Protein AF-A0A084EXQ4-F1 (afdb_monomer)

Organism: NCBI:txid1188241

Sequence (310 aa):
MDLNKIFHIINSSDLAFNKTTINQLFKGYDLVEINDQFNIDDLINNLDQDMLFNQPSIWLFNNSNHFSSNEQFKKTYQLLTKLLTAKQVCIFIVTSLAKSKDVLNFIDQYANVYTSFEYNQKTAFNYVLKLCADLQINLSDYQINSLINATAYDINLLHNEIHKISLLNQQTISNEVFDLIVSDYSNELVFKIIEHLYHQQIKQALKIVDYLLSVQTNEITIINAIATMMCKHYYVKKLTELDYDQDQIATSLEIKPFVVSIQQKMLVNFSSDWIIDKIKMLFNFDYLIKTNQIDKNHALFLWILSFYHI

InterPro domains:
  IPR005790 DNA polymerase III, delta subunit [PTHR34388] (24-306)
  IPR005790 DNA polymerase III, delta subunit [TIGR01128] (26-306)
  IPR008921 DNA polymerase III, clamp loader complex, gamma/delta/delta subunit, C-terminal [SSF48019] (190-307)
  IPR048466 DNA polymerase III delta subunit-like, C-terminal domain [PF21694] (189-306)

Secondary structure (DSSP, 8-state):
--TT--EEEEE-S-HHHHHHHHHHHSTTSPEEEE-TT--HHHHHHHHHHHTTT---PEEEETT--TTTSHHHHHHHHHHHHHHHHHT--EEEEES-----HHHHHHHHHHEEEEE----STTTHHHHHHHHHHHTT-B--HHHHHHHHHHHTT-HHHHHHHHHHHHTT--SB--HHHHHHHS--HHHHHHHHHHHHHHTT-HHHHHHHHHHHHHTT--HHHHHHHHHHHHHHHHHHHHHHHTT--HHHHHHHTT--HHHHHHHHHHTTT--HHHHHHHHHHHHHHHHHHHTTSS-HHHHHHHHHHTTT--

Radius of gyration: 28.11 Å; Cα contacts (8 Å, |Δi|>4): 323; chains: 1; bounding box: 66×50×71 Å

pLDDT: mean 81.27, std 10.84, range [33.75, 97.19]

Foldseek 3Di:
DPLQAQEEEEQDPDPVLVVVVCCVPPPPAAEDEDEPPDDLVVVLVVLVVVLPDDDQHEYEYEADCCFADPVSVVVCVVVVVSCVVSSRRYYYYYNHGDPDPVSVVCCVRHYDYHYDDDQAPVCQLVVLVVVCVVLLADDDPVLSVVLCQQCLSPVVLSVVLVVQVSVVVDNYDDPVRSVVRRHRCLLVLLVVLVLCLLVVNLVSSVVSVVSCVVSVNPLVVSLVSNLVVLVLLLQLQVCVVVVDDLVRSCVVSVHDSVVSVVSCVSCVPPHSVLSVVLSVLSVVLVVCVVVVVDDSSVSVSVSSVCSVPD

Solvent-accessible surface area (backbone atoms only — not comparable to full-atom values): 17484 Å² total; per-residue (Å²): 127,79,80,80,38,48,32,37,36,36,41,43,86,48,68,66,59,50,54,52,52,49,52,70,75,48,67,93,56,55,74,44,80,46,65,81,83,65,57,71,68,59,53,55,57,45,54,74,59,53,78,77,79,63,76,90,56,34,38,34,31,52,77,39,58,47,55,43,35,72,69,42,30,62,72,41,43,66,58,53,52,50,37,57,75,68,68,50,41,36,36,36,32,19,79,52,72,35,89,47,69,71,54,46,56,48,37,73,66,36,39,46,79,47,68,66,81,72,71,38,91,90,41,38,65,64,49,52,53,50,52,28,57,77,68,61,40,52,73,53,74,68,54,52,53,47,49,46,58,28,34,61,60,38,66,68,54,40,51,52,50,53,53,58,54,58,72,68,78,53,53,66,69,56,68,72,63,45,67,74,66,55,67,64,42,59,62,52,52,46,48,50,30,53,52,26,50,67,68,73,31,56,72,62,21,47,54,52,50,54,49,44,48,75,63,66,50,56,57,67,58,53,52,49,51,46,46,55,50,51,51,52,50,27,52,56,42,44,42,48,75,68,71,47,51,57,62,58,48,14,64,75,68,78,43,60,45,69,58,43,55,52,50,52,65,62,44,65,92,54,53,39,68,58,47,48,53,56,46,51,51,51,52,52,43,52,53,33,40,77,69,68,74,42,57,60,65,57,46,54,54,49,51,64,72,42,63,88,58,130

Nearest PDB structures (foldseek):
  3zh9-assembly1_B  TM=4.104E-01  e=2.164E-11  Bacillus subtilis subsp. subtilis str. 168
  8vap-assembly1_A  TM=3.610E-01  e=1.567E-09  Escherichia coli
  3glh-assembly3_K  TM=3.740E-01  e=4.797E-09  Escherichia coli K-12
  3glf-assembly2_G  TM=3.129E-01  e=8.752E-07  Escherichia coli K-12
  3glg-assembly2_H  TM=3.287E-01  e=1.449E-04  Escherichia coli K-12

Mean predicted aligned error: 15.47 Å

Structure (mmCIF, N/CA/C/O backbone):
data_AF-A0A084EXQ4-F1
#
_entry.id   AF-A0A084EXQ4-F1
#
loop_
_atom_site.group_PDB
_atom_site.id
_atom_site.type_symbol
_atom_site.label_atom_id
_atom_site.label_alt_id
_atom_site.label_comp_id
_atom_site.label_asym_id
_atom_site.label_entity_id
_atom_site.label_seq_id
_atom_site.pdbx_PDB_ins_code
_atom_site.Cartn_x
_atom_site.Cartn_y
_atom_site.Cartn_z
_atom_site.occupancy
_atom_site.B_iso_or_equiv
_atom_site.auth_seq_id
_atom_site.auth_comp_id
_atom_site.auth_asym_id
_atom_site.auth_atom_id
_atom_site.pdbx_PDB_model_num
ATOM 1 N N . MET A 1 1 ? -24.166 -19.410 23.003 1.00 43.69 1 MET A N 1
ATOM 2 C CA . MET A 1 1 ? -24.150 -18.058 23.595 1.00 43.69 1 MET A CA 1
ATOM 3 C C . MET A 1 1 ? -24.021 -18.224 25.092 1.00 43.69 1 MET A C 1
ATOM 5 O O . MET A 1 1 ? -24.868 -18.898 25.666 1.00 43.69 1 MET A O 1
ATOM 9 N N . ASP A 1 2 ? -22.984 -17.657 25.706 1.00 33.75 2 ASP A N 1
ATOM 10 C CA . ASP A 1 2 ? -23.001 -17.428 27.151 1.00 33.75 2 ASP A CA 1
ATOM 11 C C . ASP A 1 2 ? -24.105 -16.408 27.441 1.00 33.75 2 ASP A C 1
ATOM 13 O O . ASP A 1 2 ? -23.924 -15.203 27.290 1.00 33.75 2 ASP A O 1
ATOM 17 N N . LEU A 1 3 ? -25.282 -16.907 27.815 1.00 46.03 3 LEU A N 1
ATOM 18 C CA . LEU A 1 3 ? -26.485 -16.123 28.119 1.00 46.03 3 LEU A CA 1
ATOM 19 C C . LEU A 1 3 ? -26.377 -15.326 29.435 1.00 46.03 3 LEU A C 1
ATOM 21 O O . LEU A 1 3 ? -27.368 -14.777 29.906 1.00 46.03 3 LEU A O 1
ATOM 25 N N . ASN A 1 4 ? -25.189 -15.251 30.041 1.00 55.84 4 ASN A N 1
ATOM 26 C CA . ASN A 1 4 ? -24.972 -14.504 31.280 1.00 55.84 4 ASN A CA 1
ATOM 27 C C . ASN A 1 4 ? -24.851 -12.989 31.058 1.00 55.84 4 ASN A C 1
ATOM 29 O O . ASN A 1 4 ? -25.062 -12.231 32.001 1.00 55.84 4 ASN A O 1
ATOM 33 N N . LYS A 1 5 ? -24.530 -12.538 29.837 1.00 76.50 5 LYS A N 1
ATOM 34 C CA . LYS A 1 5 ? -24.393 -11.114 29.499 1.00 76.50 5 LYS A CA 1
ATOM 35 C C . LYS A 1 5 ? -25.403 -10.727 28.425 1.00 76.50 5 LYS A C 1
ATOM 37 O O . LYS A 1 5 ? -25.348 -11.244 27.315 1.00 76.50 5 LYS A O 1
ATOM 42 N N . ILE A 1 6 ? -26.320 -9.830 28.775 1.00 81.50 6 ILE A N 1
ATOM 43 C CA . ILE A 1 6 ? -27.449 -9.424 27.922 1.00 81.50 6 ILE A CA 1
ATOM 44 C C . ILE A 1 6 ? -27.122 -8.243 26.996 1.00 81.50 6 ILE A C 1
ATOM 46 O O . ILE A 1 6 ? -27.878 -7.958 26.069 1.00 81.50 6 ILE A O 1
ATOM 50 N N . PHE A 1 7 ? -26.003 -7.551 27.235 1.00 86.50 7 PHE A N 1
ATOM 51 C CA . PHE A 1 7 ? -25.564 -6.431 26.408 1.00 86.50 7 PHE A CA 1
ATOM 52 C C . PHE A 1 7 ? -24.452 -6.851 25.450 1.00 86.50 7 PHE A C 1
ATOM 54 O O . PHE A 1 7 ? -23.472 -7.478 25.848 1.00 86.50 7 PHE A O 1
ATOM 61 N N . HIS A 1 8 ? -24.573 -6.449 24.190 1.00 85.88 8 HIS A N 1
ATOM 62 C CA . HIS A 1 8 ? -23.560 -6.647 23.160 1.00 85.88 8 HIS A CA 1
ATOM 63 C C . HIS A 1 8 ? -23.138 -5.284 22.616 1.00 85.88 8 HIS A C 1
ATOM 65 O O . HIS A 1 8 ? -23.907 -4.611 21.941 1.00 85.88 8 HIS A O 1
ATOM 71 N N . ILE A 1 9 ? -21.923 -4.850 22.930 1.00 85.94 9 ILE A N 1
ATOM 72 C CA . ILE A 1 9 ? -21.403 -3.544 22.532 1.00 85.94 9 ILE A CA 1
ATOM 73 C C . ILE A 1 9 ? -20.473 -3.736 21.339 1.00 85.94 9 ILE A C 1
ATOM 75 O O . ILE A 1 9 ? -19.426 -4.364 21.470 1.00 85.94 9 ILE A O 1
ATOM 79 N N . ILE A 1 10 ? -20.830 -3.184 20.186 1.00 83.75 10 ILE A N 1
ATOM 80 C CA . ILE A 1 10 ? -19.985 -3.157 18.995 1.00 83.75 10 ILE A CA 1
ATOM 81 C C . ILE A 1 10 ? -19.281 -1.800 18.959 1.00 83.75 10 ILE A C 1
ATOM 83 O O . ILE A 1 10 ? -19.892 -0.780 18.654 1.00 83.75 10 ILE A O 1
ATOM 87 N N . ASN A 1 11 ? -18.001 -1.785 19.322 1.00 83.44 11 ASN A N 1
ATOM 88 C CA . ASN A 1 11 ? -17.153 -0.601 19.282 1.00 83.44 11 ASN A CA 1
ATOM 89 C C . ASN A 1 11 ? -16.458 -0.513 17.919 1.00 83.44 11 ASN A C 1
ATOM 91 O O . ASN A 1 11 ? -15.382 -1.088 17.723 1.00 83.44 11 ASN A O 1
ATOM 95 N N . SER A 1 12 ? -17.113 0.146 16.968 1.00 76.12 12 SER A N 1
ATOM 96 C CA . SER A 1 12 ? -16.611 0.291 15.608 1.00 76.12 12 SER A CA 1
ATOM 97 C C . SER A 1 12 ? -17.271 1.448 14.864 1.00 76.12 12 SER A C 1
ATOM 99 O O . SER A 1 12 ? -18.483 1.655 14.937 1.00 76.12 12 SER A O 1
ATOM 101 N N . SER A 1 13 ? -16.459 2.163 14.090 1.00 67.25 13 SER A N 1
ATOM 102 C CA . SER A 1 13 ? -16.888 3.120 13.068 1.00 67.25 13 SER A CA 1
ATOM 103 C C . SER A 1 13 ? -17.191 2.455 11.713 1.00 67.25 13 SER A C 1
ATOM 105 O O . SER A 1 13 ? -17.757 3.102 10.832 1.00 67.25 13 SER A O 1
ATOM 107 N N . ASP A 1 14 ? -16.842 1.176 11.532 1.00 69.94 14 ASP A N 1
ATOM 108 C CA . ASP A 1 14 ? -16.977 0.444 10.273 1.00 69.94 14 ASP A CA 1
ATOM 109 C C . ASP A 1 14 ? -18.350 -0.241 10.150 1.00 69.94 14 ASP A C 1
ATOM 111 O O . ASP A 1 14 ? -18.676 -1.226 10.819 1.00 69.94 14 ASP A O 1
ATOM 115 N N . LEU A 1 15 ? -19.157 0.261 9.213 1.00 69.75 15 LEU A N 1
ATOM 116 C CA . LEU A 1 15 ? -20.482 -0.272 8.897 1.00 69.75 15 LEU A CA 1
ATOM 117 C C . LEU A 1 15 ? -20.445 -1.726 8.400 1.00 69.75 15 LEU A C 1
ATOM 119 O O . LEU A 1 15 ? -21.400 -2.471 8.640 1.00 69.75 15 LEU A O 1
ATOM 123 N N . ALA A 1 16 ? -19.386 -2.139 7.699 1.00 64.75 16 ALA A N 1
ATOM 124 C CA . ALA A 1 16 ? -19.247 -3.505 7.208 1.00 64.75 16 ALA A CA 1
ATOM 125 C C . ALA A 1 16 ? -18.985 -4.466 8.372 1.00 64.75 16 ALA A C 1
ATOM 127 O O . ALA A 1 16 ? -19.693 -5.469 8.508 1.00 64.75 16 ALA A O 1
ATOM 128 N N . PHE A 1 17 ? -18.049 -4.126 9.263 1.00 71.12 17 PHE A N 1
ATOM 129 C CA . PHE A 1 17 ? -17.809 -4.871 10.498 1.00 71.12 17 PHE A CA 1
ATOM 130 C C . PHE A 1 17 ? -19.080 -4.995 11.349 1.00 71.12 17 PHE A C 1
ATOM 132 O O . PHE A 1 17 ? -19.424 -6.100 11.779 1.00 71.12 17 PHE A O 1
ATOM 139 N N . ASN A 1 18 ? -19.828 -3.900 11.516 1.00 75.88 18 ASN A N 1
ATOM 140 C CA . ASN A 1 18 ? -21.080 -3.884 12.276 1.00 75.88 18 ASN A CA 1
ATOM 141 C C . ASN A 1 18 ? -22.104 -4.874 11.709 1.00 75.88 18 ASN A C 1
ATOM 143 O O . ASN A 1 18 ? -22.586 -5.750 12.428 1.00 75.88 18 ASN A O 1
ATOM 147 N N . LYS A 1 19 ? -22.384 -4.801 10.401 1.00 76.00 19 LYS A N 1
ATOM 148 C CA . LYS A 1 19 ? -23.324 -5.717 9.732 1.00 76.00 19 LYS A CA 1
ATOM 149 C C . LYS A 1 19 ? -22.883 -7.173 9.832 1.00 76.00 19 LYS A C 1
ATOM 151 O O . LYS A 1 19 ? -23.709 -8.050 10.069 1.00 76.00 19 LYS A O 1
ATOM 156 N N . THR A 1 20 ? -21.591 -7.438 9.654 1.00 71.31 20 THR A N 1
ATOM 157 C CA . THR A 1 20 ? -21.052 -8.805 9.681 1.00 71.31 20 THR A CA 1
ATOM 158 C C . THR A 1 20 ? -21.153 -9.402 11.083 1.00 71.31 20 THR A C 1
ATOM 160 O O . THR A 1 20 ? -21.620 -10.528 11.236 1.00 71.31 20 THR A O 1
ATOM 163 N N . THR A 1 21 ? -20.809 -8.618 12.106 1.00 77.12 21 T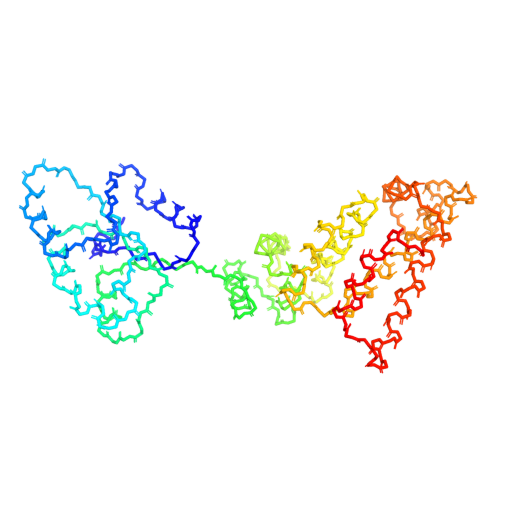HR A N 1
ATOM 164 C CA . THR A 1 21 ? -20.880 -9.018 13.518 1.00 77.12 21 THR A CA 1
ATOM 165 C C . THR A 1 21 ? -22.324 -9.276 13.952 1.00 77.12 21 THR A C 1
ATOM 167 O O . THR A 1 21 ? -22.610 -10.320 14.537 1.00 77.12 21 THR A O 1
ATOM 170 N N . ILE A 1 22 ? -23.261 -8.385 13.598 1.00 81.00 22 ILE A N 1
ATOM 171 C CA . ILE A 1 22 ? -24.695 -8.566 13.885 1.00 81.00 22 ILE A CA 1
ATOM 172 C C . ILE A 1 22 ? -25.221 -9.834 13.202 1.00 81.00 22 ILE A C 1
ATOM 174 O O . ILE A 1 22 ? -25.842 -10.672 13.853 1.00 81.00 22 ILE A O 1
ATOM 178 N N . ASN A 1 23 ? -24.912 -10.026 11.916 1.00 79.44 23 ASN A N 1
ATOM 179 C CA . ASN A 1 23 ? -25.359 -11.198 11.162 1.00 79.44 23 ASN A CA 1
ATOM 180 C C . ASN A 1 23 ? -24.759 -12.514 11.671 1.00 79.44 23 ASN A C 1
ATOM 182 O O . ASN A 1 23 ? -25.403 -13.550 11.546 1.00 79.44 23 ASN A O 1
ATOM 186 N N . GLN A 1 24 ? -23.539 -12.511 12.210 1.00 79.12 24 GLN A N 1
ATOM 187 C CA . GLN A 1 24 ? -22.930 -13.710 12.792 1.00 79.12 24 GLN A CA 1
ATOM 188 C C . GLN A 1 24 ? -23.549 -14.069 14.145 1.00 79.12 24 GLN A C 1
ATOM 190 O O . GLN A 1 24 ? -23.772 -15.247 14.419 1.00 79.12 24 GLN A O 1
ATOM 195 N N . LEU A 1 25 ? -23.829 -13.069 14.984 1.00 78.00 25 LEU A N 1
ATOM 196 C CA . LEU A 1 25 ? -24.310 -13.283 16.349 1.00 78.00 25 LEU A CA 1
ATOM 197 C C . LEU A 1 25 ? -25.824 -13.515 16.425 1.00 78.00 25 LEU A C 1
ATOM 199 O O . LEU A 1 25 ? -26.270 -14.319 17.239 1.00 78.00 25 LEU A O 1
ATOM 203 N N . PHE A 1 26 ? -26.605 -12.839 15.581 1.00 78.06 26 PHE A N 1
ATOM 204 C CA . PHE A 1 26 ? -28.063 -12.737 15.722 1.00 78.06 26 PHE A CA 1
ATOM 205 C C . PHE A 1 26 ? -28.826 -13.133 14.455 1.00 78.06 26 PHE A C 1
ATOM 207 O O . PHE A 1 26 ? -29.933 -12.661 14.199 1.00 78.06 26 PHE A O 1
ATOM 214 N N . LYS A 1 27 ? -28.257 -14.036 13.650 1.00 75.44 27 LYS A N 1
ATOM 215 C CA . LYS A 1 27 ? -28.925 -14.565 12.456 1.00 75.44 27 LYS A CA 1
ATOM 216 C C . LYS A 1 27 ? -30.275 -15.199 12.813 1.00 75.44 27 LYS A C 1
ATOM 218 O O . L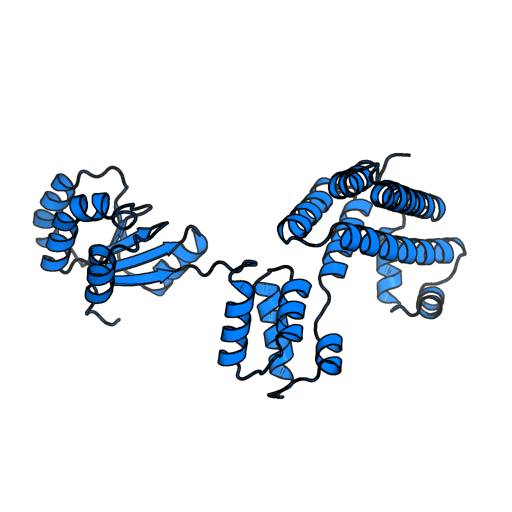YS A 1 27 ? -30.310 -16.188 13.540 1.00 75.44 27 LYS A O 1
ATOM 223 N N . GLY A 1 28 ? -31.362 -14.677 12.243 1.00 67.81 28 GLY A N 1
ATOM 224 C CA . GLY A 1 28 ? -32.712 -15.227 12.420 1.00 67.81 28 GLY A CA 1
ATOM 225 C C . GLY A 1 28 ? -33.470 -14.728 13.653 1.00 67.81 28 GLY A C 1
ATOM 226 O O . GLY A 1 28 ? -34.522 -15.283 13.950 1.00 67.81 28 GLY A O 1
ATOM 227 N N . TYR A 1 29 ? -32.959 -13.707 14.349 1.00 76.75 29 TYR A N 1
ATOM 228 C CA . TYR A 1 29 ? -33.709 -12.972 15.369 1.00 76.75 29 TYR A CA 1
ATOM 229 C C . TYR A 1 29 ? -34.343 -11.714 14.770 1.00 76.75 29 TYR A C 1
ATOM 231 O O . TYR A 1 29 ? -33.751 -11.076 13.896 1.00 76.75 29 TYR A O 1
ATOM 239 N N . ASP A 1 30 ? -35.511 -11.333 15.285 1.00 75.06 30 ASP A N 1
ATOM 240 C CA . ASP A 1 30 ? -36.151 -10.069 14.932 1.00 75.06 30 ASP A CA 1
ATOM 241 C C . ASP A 1 30 ? -35.416 -8.909 15.612 1.00 75.06 30 ASP A C 1
ATOM 243 O O . ASP A 1 30 ? -35.331 -8.837 16.841 1.00 75.06 30 ASP A O 1
ATOM 247 N N . LEU A 1 31 ? -34.853 -8.012 14.798 1.00 77.69 31 LEU A N 1
ATOM 248 C CA . LEU A 1 31 ? -34.133 -6.820 15.245 1.00 77.69 31 LEU A CA 1
ATOM 249 C C . LEU A 1 31 ? -35.068 -5.608 15.222 1.00 77.69 31 LEU A C 1
ATOM 251 O O . LEU A 1 31 ? -35.650 -5.288 14.186 1.00 77.69 31 LEU A O 1
ATOM 255 N N . VAL A 1 32 ? -35.166 -4.909 16.351 1.00 78.12 32 VAL A N 1
ATOM 256 C CA . VAL A 1 32 ? -35.893 -3.641 16.484 1.00 78.12 32 VAL A CA 1
ATOM 257 C C . VAL A 1 32 ? -34.871 -2.516 16.571 1.00 78.12 32 VAL A C 1
ATOM 259 O O . VAL A 1 32 ? -34.132 -2.417 17.551 1.00 78.12 32 VAL A O 1
ATOM 262 N N . GLU A 1 33 ? -34.805 -1.683 15.533 1.00 75.81 33 GLU A N 1
ATOM 263 C CA . GLU A 1 33 ? -33.929 -0.510 15.514 1.00 75.81 33 GLU A CA 1
ATOM 264 C C . GLU A 1 33 ? -34.505 0.622 16.363 1.00 75.81 33 GLU A C 1
ATOM 266 O O . GLU A 1 33 ? -35.653 1.037 16.198 1.00 75.81 33 GLU A O 1
ATOM 271 N N . ILE A 1 34 ? -33.675 1.140 17.264 1.00 73.12 34 ILE A N 1
ATOM 272 C CA . ILE A 1 34 ? -34.003 2.232 18.168 1.00 73.12 34 ILE A CA 1
ATOM 273 C C . ILE A 1 34 ? -33.097 3.421 17.815 1.00 73.12 34 ILE A C 1
ATOM 275 O O . ILE A 1 34 ? -31.881 3.381 18.005 1.00 73.12 34 ILE A O 1
ATOM 279 N N . ASN A 1 35 ? -33.699 4.479 17.266 1.00 63.75 35 ASN A N 1
ATOM 280 C CA . ASN A 1 35 ? -32.997 5.653 16.729 1.00 63.75 35 ASN A CA 1
ATOM 281 C C . ASN A 1 35 ? -32.627 6.668 17.816 1.00 63.75 35 ASN A C 1
ATOM 283 O O . ASN A 1 35 ? -33.520 7.090 18.534 1.00 63.75 35 ASN A O 1
ATOM 287 N N . ASP A 1 36 ? -31.391 7.181 17.830 1.00 56.81 36 ASP A N 1
ATOM 288 C CA . ASP A 1 36 ? -30.772 8.110 18.813 1.00 56.81 36 ASP A CA 1
ATOM 289 C C . ASP A 1 36 ? -31.593 9.295 19.378 1.00 56.81 36 ASP A C 1
ATOM 291 O O . ASP A 1 36 ? -31.170 9.934 20.341 1.00 56.81 36 ASP A O 1
ATOM 295 N N . GLN A 1 37 ? -32.745 9.633 18.801 1.00 55.41 37 GLN A N 1
ATOM 296 C CA . GLN A 1 37 ? -33.636 10.703 19.260 1.00 55.41 37 GLN A CA 1
ATOM 297 C C . GLN A 1 37 ? -34.737 10.228 20.226 1.00 55.41 37 GLN A C 1
ATOM 299 O O . GLN A 1 37 ? -35.747 10.913 20.385 1.00 55.41 37 GLN A O 1
ATOM 304 N N . PHE A 1 38 ? -34.590 9.069 20.869 1.00 61.53 38 PHE A N 1
ATOM 305 C CA . PHE A 1 38 ? -35.573 8.611 21.852 1.00 61.53 38 PHE A CA 1
ATOM 306 C C . PHE A 1 38 ? -35.436 9.343 23.190 1.00 61.53 38 PHE A C 1
ATOM 308 O O . PHE A 1 38 ? -34.341 9.585 23.703 1.00 61.53 38 PHE A O 1
ATOM 315 N N . ASN A 1 39 ? -36.581 9.639 23.801 1.00 63.91 39 ASN A N 1
ATOM 316 C CA . ASN A 1 39 ? -36.637 9.985 25.210 1.00 63.91 39 ASN A CA 1
ATOM 317 C C . ASN A 1 39 ? -36.482 8.703 26.044 1.00 63.91 39 ASN A C 1
ATOM 319 O O . ASN A 1 39 ? -37.143 7.695 25.788 1.00 63.91 39 ASN A O 1
ATOM 323 N N . ILE A 1 40 ? -35.601 8.745 27.043 1.00 65.19 40 ILE A N 1
ATOM 324 C CA . ILE A 1 40 ? -35.314 7.613 27.931 1.00 65.19 40 ILE A CA 1
ATOM 325 C C . ILE A 1 40 ? -36.586 7.172 28.671 1.00 65.19 40 ILE A C 1
ATOM 327 O O . ILE A 1 40 ? -36.826 5.973 28.805 1.00 65.19 40 ILE A O 1
ATOM 331 N N . ASP A 1 41 ? -37.421 8.125 29.087 1.00 66.19 41 ASP A N 1
ATOM 332 C CA . ASP A 1 41 ? -38.656 7.843 29.825 1.00 66.19 41 ASP A CA 1
ATOM 333 C C . ASP A 1 41 ? -39.709 7.140 28.953 1.00 66.19 41 ASP A C 1
ATOM 335 O O . ASP A 1 41 ? -40.400 6.233 29.420 1.00 66.19 41 ASP A O 1
ATOM 339 N N . ASP A 1 42 ? -39.786 7.486 27.665 1.00 67.38 42 ASP A N 1
ATOM 340 C CA . ASP A 1 42 ? -40.736 6.875 26.726 1.00 67.38 42 ASP A CA 1
ATOM 341 C C . ASP A 1 42 ? -40.361 5.418 26.422 1.00 67.38 42 ASP A C 1
ATOM 343 O O . ASP A 1 42 ? -41.222 4.540 26.414 1.00 67.38 42 ASP A O 1
ATOM 347 N N . LEU A 1 43 ? -39.065 5.126 26.257 1.00 67.50 43 LEU A N 1
ATOM 348 C CA . LEU A 1 43 ? -38.577 3.748 26.114 1.00 67.50 43 LEU A CA 1
ATOM 349 C C . LEU A 1 43 ? -38.849 2.909 27.358 1.00 67.50 43 LEU A C 1
ATOM 351 O O . LEU A 1 43 ? -39.216 1.741 27.253 1.00 67.50 43 LEU A O 1
ATOM 355 N N . ILE A 1 44 ? -38.666 3.504 28.534 1.00 66.25 44 ILE A N 1
ATOM 356 C CA . ILE A 1 44 ? -38.939 2.842 29.803 1.00 66.25 44 ILE A CA 1
ATOM 357 C C . ILE A 1 44 ? -40.425 2.479 29.925 1.00 66.25 44 ILE A C 1
ATOM 359 O O . ILE A 1 44 ? -40.738 1.377 30.367 1.00 66.25 44 ILE A O 1
ATOM 363 N N . ASN A 1 45 ? -41.326 3.370 29.516 1.00 64.81 45 ASN A N 1
ATOM 364 C CA . ASN A 1 45 ? -42.763 3.105 29.550 1.00 64.81 45 ASN A CA 1
ATOM 365 C C . ASN A 1 45 ? -43.185 2.049 28.514 1.00 64.81 45 ASN A C 1
ATOM 367 O O . ASN A 1 45 ? -44.067 1.240 28.795 1.00 64.81 45 ASN A O 1
ATOM 371 N N . ASN A 1 46 ? -42.537 2.018 27.346 1.00 63.72 46 ASN A N 1
ATOM 372 C CA . ASN A 1 46 ? -42.794 1.010 26.313 1.00 63.72 46 ASN A CA 1
ATOM 373 C C . ASN A 1 46 ? -42.274 -0.381 26.710 1.00 63.72 46 ASN A C 1
ATOM 375 O O . ASN A 1 46 ? -42.947 -1.373 26.443 1.00 63.72 46 ASN A O 1
ATOM 379 N N . LEU A 1 47 ? -41.140 -0.466 27.423 1.00 65.25 47 LEU A N 1
ATOM 380 C CA . LEU A 1 47 ? -40.633 -1.727 27.988 1.00 65.25 47 LEU A CA 1
ATOM 381 C C . LEU A 1 47 ? -41.671 -2.423 28.874 1.00 65.25 47 LEU A C 1
ATOM 383 O O . LEU A 1 47 ? -41.816 -3.642 28.816 1.00 65.25 47 LEU A O 1
ATOM 387 N N . ASP A 1 48 ? -42.401 -1.649 29.677 1.00 60.41 48 ASP A N 1
ATOM 388 C CA . ASP A 1 48 ? -43.423 -2.180 30.580 1.00 60.41 48 ASP A CA 1
ATOM 389 C C . ASP A 1 48 ? -44.666 -2.694 29.806 1.00 60.41 48 ASP A C 1
ATOM 391 O O . ASP A 1 48 ? -45.394 -3.551 30.310 1.00 60.41 48 ASP A O 1
ATOM 395 N N . GLN A 1 49 ? -44.896 -2.223 28.571 1.00 58.56 49 GLN A N 1
ATOM 396 C CA . GLN A 1 49 ? -46.016 -2.635 27.710 1.00 58.56 49 GLN A CA 1
ATOM 397 C C . GLN A 1 49 ? -45.673 -3.818 26.785 1.00 58.56 49 GLN A C 1
ATOM 399 O O . GLN A 1 49 ? -46.493 -4.725 26.632 1.00 58.56 49 GLN A O 1
ATOM 404 N N . ASP A 1 50 ? -44.467 -3.849 26.209 1.00 54.06 50 ASP A N 1
ATOM 405 C CA . ASP A 1 50 ? -44.041 -4.875 25.241 1.00 54.06 50 ASP A CA 1
ATOM 406 C C . ASP A 1 50 ? -43.822 -6.261 25.874 1.00 54.06 50 ASP A C 1
ATOM 408 O O . ASP A 1 50 ? -44.031 -7.290 25.222 1.00 54.06 50 ASP A O 1
ATOM 412 N N . MET A 1 51 ? -43.483 -6.319 27.169 1.00 53.62 51 MET A N 1
ATOM 413 C CA . MET A 1 51 ? -43.284 -7.583 27.898 1.00 53.62 51 MET A CA 1
ATOM 414 C C . MET A 1 51 ? -44.552 -8.440 28.046 1.00 53.62 51 MET A C 1
ATOM 416 O O . MET A 1 51 ? -44.462 -9.600 28.448 1.00 53.62 51 MET A O 1
ATOM 420 N N . LEU A 1 52 ? -45.733 -7.899 27.734 1.00 47.53 52 LEU A N 1
ATOM 421 C CA . LEU A 1 52 ? -47.000 -8.613 27.893 1.00 47.53 52 LEU A CA 1
ATOM 422 C C . LEU A 1 52 ? -47.356 -9.525 26.707 1.00 47.53 52 LEU A C 1
ATOM 424 O O . LEU A 1 52 ? -48.166 -10.431 26.904 1.00 47.53 52 LEU A O 1
ATOM 428 N N . PHE A 1 53 ? -46.791 -9.327 25.502 1.00 48.91 53 PHE A N 1
ATOM 429 C CA . PHE A 1 53 ? -47.358 -9.962 24.297 1.00 48.91 53 PHE A CA 1
ATOM 430 C C . PHE A 1 53 ? -46.400 -10.456 23.194 1.00 48.91 53 PHE A C 1
ATOM 432 O O . PHE A 1 53 ? -46.900 -11.128 22.292 1.00 48.91 53 PHE A O 1
ATOM 439 N N . ASN A 1 54 ? -45.078 -10.222 23.224 1.00 50.72 54 ASN A N 1
ATOM 440 C CA . ASN A 1 54 ? -44.217 -10.540 22.065 1.00 50.72 54 ASN A CA 1
ATOM 441 C C . ASN A 1 54 ? -43.027 -11.485 22.318 1.00 50.72 54 ASN A C 1
ATOM 443 O O . ASN A 1 54 ? -42.484 -11.589 23.416 1.00 50.72 54 ASN A O 1
ATOM 447 N N . GLN A 1 55 ? -42.637 -12.189 21.243 1.00 52.06 55 GLN A N 1
ATOM 448 C CA . GLN A 1 55 ? -41.407 -12.984 21.119 1.00 52.06 55 GLN A CA 1
ATOM 449 C C . GLN A 1 55 ? -40.159 -12.138 21.448 1.00 52.06 55 GLN A C 1
ATOM 451 O O . GLN A 1 55 ? -40.219 -10.917 21.313 1.00 52.06 55 GLN A O 1
ATOM 456 N N . PRO A 1 56 ? -39.023 -12.741 21.858 1.00 55.12 56 PRO A N 1
ATOM 457 C CA . PRO A 1 56 ? -37.831 -11.986 22.242 1.00 55.12 56 PRO A CA 1
ATOM 458 C C . PRO A 1 56 ? -37.207 -11.270 21.031 1.00 55.12 56 PRO A C 1
ATOM 460 O O . PRO A 1 56 ? -36.344 -11.817 20.347 1.00 55.12 56 PRO A O 1
ATOM 463 N N . SER A 1 57 ? -37.646 -10.040 20.764 1.00 69.56 57 SER A N 1
ATOM 464 C CA . SER A 1 57 ? -37.036 -9.140 19.785 1.00 69.56 57 SER A CA 1
ATOM 465 C C . SER A 1 57 ? -35.765 -8.529 20.364 1.00 69.56 57 SER A C 1
ATOM 467 O O . SER A 1 57 ? -35.770 -8.108 21.519 1.00 69.56 57 SER A O 1
ATOM 469 N N . ILE A 1 58 ? -34.693 -8.439 19.583 1.00 79.00 58 ILE A N 1
ATOM 470 C CA . ILE A 1 58 ? -33.414 -7.865 20.015 1.00 79.00 58 ILE A CA 1
ATOM 471 C C . ILE A 1 58 ? -33.393 -6.378 19.688 1.00 79.00 58 ILE A C 1
ATOM 473 O O . ILE A 1 58 ? -33.700 -5.975 18.568 1.00 79.00 58 ILE A O 1
ATOM 477 N N . TRP A 1 59 ? -33.019 -5.553 20.662 1.00 83.38 59 TRP A N 1
ATOM 478 C CA . TRP A 1 59 ? -33.015 -4.099 20.499 1.00 83.38 59 TRP A CA 1
ATOM 479 C C . TRP A 1 59 ? -31.662 -3.613 19.987 1.00 83.38 59 TRP A C 1
ATOM 481 O O . TRP A 1 59 ? -30.637 -3.868 20.619 1.00 83.38 59 TRP A O 1
ATOM 491 N N . LEU A 1 60 ? -31.651 -2.913 18.853 1.00 82.81 60 LEU A N 1
ATOM 492 C CA . LEU A 1 60 ? -30.451 -2.366 18.227 1.00 82.81 60 LEU A CA 1
ATOM 493 C C . LEU A 1 60 ? -30.411 -0.846 18.397 1.00 82.81 60 LEU A C 1
ATOM 495 O O . LEU A 1 60 ? -31.190 -0.120 17.786 1.00 82.81 60 LEU A O 1
ATOM 499 N N . PHE A 1 61 ? -29.459 -0.372 19.193 1.00 83.12 61 PHE A N 1
ATOM 500 C CA . PHE A 1 61 ? -29.158 1.041 19.377 1.00 83.12 61 PHE A CA 1
ATOM 501 C C . PHE A 1 61 ? -27.993 1.429 18.461 1.00 83.12 61 PHE A C 1
ATOM 503 O O . PHE A 1 61 ? -26.829 1.121 18.741 1.00 83.12 61 PHE A O 1
ATOM 510 N N . ASN A 1 62 ? -28.307 2.092 17.352 1.00 74.19 62 ASN A N 1
ATOM 511 C CA . ASN A 1 62 ? -27.304 2.611 16.422 1.00 74.19 62 ASN A CA 1
ATOM 512 C C . ASN A 1 62 ? -26.738 3.931 16.945 1.00 74.19 62 ASN A C 1
ATOM 514 O O . ASN A 1 62 ? -27.508 4.730 17.448 1.00 74.19 62 ASN A O 1
ATOM 518 N N . ASN A 1 63 ? -25.427 4.167 16.793 1.00 62.94 63 ASN A N 1
ATOM 519 C CA . ASN A 1 63 ? -24.760 5.436 17.146 1.00 62.94 63 ASN A CA 1
ATOM 520 C C . ASN A 1 63 ? -24.972 5.916 18.595 1.00 62.94 63 ASN A C 1
ATOM 522 O O . ASN A 1 63 ? -24.848 7.099 18.920 1.00 62.94 63 ASN A O 1
ATOM 526 N N . SER A 1 64 ? -25.175 4.962 19.499 1.00 69.81 64 SER A N 1
ATOM 527 C CA . SER A 1 64 ? -25.407 5.256 20.901 1.00 69.81 64 SER A CA 1
ATOM 528 C C . SER A 1 64 ? -24.171 5.870 21.566 1.00 69.81 64 SER A C 1
ATOM 530 O O . SER A 1 64 ? -23.085 5.290 21.596 1.00 69.81 64 SER A O 1
ATOM 532 N N . ASN A 1 65 ? -24.338 7.041 22.179 1.00 75.94 65 ASN A N 1
ATOM 533 C CA . ASN A 1 65 ? -23.256 7.669 22.941 1.00 75.94 65 ASN A CA 1
ATOM 534 C C . ASN A 1 65 ? -23.238 7.220 24.420 1.00 75.94 65 ASN A C 1
ATOM 536 O O . ASN A 1 65 ? -22.349 7.600 25.175 1.00 75.94 65 ASN A O 1
ATOM 540 N N . HIS A 1 66 ? -24.164 6.357 24.848 1.00 78.75 66 HIS A N 1
ATOM 541 C CA . HIS A 1 66 ? -24.389 5.966 26.252 1.00 78.75 66 HIS A CA 1
ATOM 542 C C . HIS A 1 66 ? -23.140 5.501 27.015 1.00 78.75 66 HIS A C 1
ATOM 544 O O . HIS A 1 66 ? -23.033 5.736 28.216 1.00 78.75 66 HIS A O 1
ATOM 550 N N . PHE A 1 67 ? -22.176 4.892 26.323 1.00 80.31 67 PHE A N 1
ATOM 551 C CA . PHE A 1 67 ? -20.930 4.397 26.914 1.00 80.31 67 PHE A CA 1
ATOM 552 C C . PHE A 1 67 ? -19.702 5.269 26.597 1.00 80.31 67 PHE A C 1
ATOM 554 O O . PHE A 1 67 ? -18.592 4.930 27.007 1.00 80.31 67 PHE A O 1
ATOM 561 N N . SER A 1 68 ? -19.876 6.396 25.899 1.00 77.56 68 SER A N 1
ATOM 562 C CA . SER A 1 68 ? -18.782 7.274 25.454 1.00 77.56 68 SER A CA 1
ATOM 563 C C . SER A 1 68 ? -18.191 8.134 26.579 1.00 77.56 68 SER A C 1
ATOM 565 O O . SER A 1 68 ? -17.000 8.443 26.576 1.00 77.56 68 SER A O 1
ATOM 567 N N . SER A 1 69 ? -19.003 8.507 27.577 1.00 79.31 69 SER A N 1
ATOM 568 C CA . SER A 1 69 ? -18.599 9.369 28.695 1.00 79.31 69 SER A CA 1
ATOM 569 C C . SER A 1 69 ? -19.316 9.002 29.995 1.00 79.31 69 SER A C 1
ATOM 571 O O . SER A 1 69 ? -20.434 8.485 29.982 1.00 79.31 69 SER A O 1
ATOM 573 N N . ASN A 1 70 ? -18.698 9.313 31.143 1.00 78.75 70 ASN A N 1
ATOM 574 C CA . ASN A 1 70 ? -19.299 9.005 32.447 1.00 78.75 70 ASN A CA 1
ATOM 575 C C . ASN A 1 70 ? -20.606 9.786 32.689 1.00 78.75 70 ASN A C 1
ATOM 577 O O . ASN A 1 70 ? -21.516 9.296 33.350 1.00 78.75 70 ASN A O 1
ATOM 581 N N . GLU A 1 71 ? -20.726 11.000 32.145 1.00 79.38 71 GLU A N 1
ATOM 582 C CA . GLU A 1 71 ? -21.957 11.790 32.257 1.00 79.38 71 GLU A CA 1
ATOM 583 C C . GLU A 1 71 ? -23.124 11.147 31.508 1.00 79.38 71 GLU A C 1
ATOM 585 O O . GLU A 1 71 ? -24.229 11.057 32.044 1.00 79.38 71 GLU A O 1
ATOM 590 N N . GLN A 1 72 ? -22.888 10.674 30.283 1.00 79.06 72 GLN A N 1
ATOM 591 C CA . GLN A 1 72 ? -23.930 10.023 29.494 1.00 79.06 72 GLN A CA 1
ATOM 592 C C . GLN A 1 72 ? -24.297 8.655 30.064 1.00 79.06 72 GLN A C 1
ATOM 594 O O . GLN A 1 72 ? -25.487 8.345 30.142 1.00 79.06 72 GLN A O 1
ATOM 599 N N . PHE A 1 73 ? -23.313 7.905 30.566 1.00 81.25 73 PHE A N 1
ATOM 600 C CA . PHE A 1 73 ? -23.554 6.647 31.266 1.00 81.25 73 PHE A CA 1
ATOM 601 C C . PHE A 1 73 ? -24.463 6.845 32.482 1.00 81.25 73 PHE A C 1
ATOM 603 O O . PHE A 1 73 ? -25.453 6.136 32.629 1.00 81.25 73 PHE A O 1
ATOM 610 N N . LYS A 1 74 ? -24.217 7.872 33.310 1.00 80.88 74 LYS A N 1
ATOM 611 C CA . LYS A 1 74 ? -25.095 8.198 34.449 1.00 80.88 74 LYS A CA 1
ATOM 612 C C . LYS A 1 74 ? -26.525 8.522 34.019 1.00 80.88 74 LYS A C 1
ATOM 614 O O . LYS A 1 74 ? -27.458 8.063 34.670 1.00 80.88 74 LYS A O 1
ATOM 619 N N . LYS A 1 75 ? -26.703 9.270 32.922 1.00 79.75 75 LYS A N 1
ATOM 620 C CA . LYS A 1 75 ? -28.033 9.584 32.367 1.00 79.75 75 LYS A CA 1
ATOM 621 C C . LYS A 1 75 ? -28.777 8.337 31.887 1.00 79.75 75 LYS A C 1
ATOM 623 O O . LYS A 1 75 ? -29.991 8.276 32.017 1.00 79.75 75 LYS A O 1
ATOM 628 N N . THR A 1 76 ? -28.062 7.343 31.360 1.00 77.38 76 THR A N 1
ATOM 629 C CA . THR A 1 76 ? -28.667 6.103 30.843 1.00 77.38 76 THR A CA 1
ATOM 630 C C . THR A 1 76 ? -28.668 4.932 31.818 1.00 77.38 76 THR A C 1
ATOM 632 O O . THR A 1 76 ? -29.309 3.920 31.549 1.00 77.38 76 THR A O 1
ATOM 635 N N . TYR A 1 77 ? -28.038 5.065 32.986 1.00 79.69 77 TYR A N 1
ATOM 636 C CA . TYR A 1 77 ? -27.934 3.993 33.976 1.00 79.69 77 TYR A CA 1
ATOM 637 C C . TYR A 1 77 ? -29.300 3.458 34.440 1.00 79.69 77 TYR A C 1
ATOM 639 O O . TYR A 1 77 ? -29.473 2.255 34.635 1.00 79.69 77 TYR A O 1
ATOM 647 N N . GLN A 1 78 ? -30.303 4.332 34.568 1.00 77.81 78 GLN A N 1
ATOM 648 C CA . GLN A 1 78 ? -31.668 3.922 34.920 1.00 77.81 78 GLN A CA 1
ATOM 649 C C . GLN A 1 78 ? -32.306 3.029 33.845 1.00 77.81 78 GLN A C 1
ATOM 651 O O . GLN A 1 78 ? -32.938 2.025 34.164 1.00 77.81 78 GLN A O 1
ATOM 656 N N . LEU A 1 79 ? -32.080 3.340 32.569 1.00 79.19 79 LEU A N 1
ATOM 657 C CA . LEU A 1 79 ? -32.549 2.518 31.456 1.00 79.19 79 LEU A CA 1
ATOM 658 C C . LEU A 1 79 ? -31.791 1.189 31.397 1.00 79.19 79 LEU A C 1
ATOM 660 O O . LEU A 1 79 ? -32.411 0.136 31.287 1.00 79.19 79 LEU A O 1
ATOM 664 N N . LEU A 1 80 ? -30.468 1.215 31.571 1.00 80.62 80 LEU A N 1
ATOM 665 C CA . LEU A 1 80 ? -29.640 0.007 31.594 1.00 80.62 80 LEU A CA 1
ATOM 666 C C . LEU A 1 80 ? -30.040 -0.959 32.723 1.00 80.62 80 LEU A C 1
ATOM 668 O O . LEU A 1 80 ? -30.103 -2.167 32.508 1.00 80.62 80 LEU A O 1
ATOM 672 N N . THR A 1 81 ? -30.360 -0.449 33.914 1.00 78.19 81 THR A N 1
ATOM 673 C CA . THR A 1 81 ? -30.811 -1.284 35.045 1.00 78.19 81 THR A CA 1
ATOM 674 C C . THR A 1 81 ? -32.221 -1.847 34.845 1.00 78.19 81 THR A C 1
ATOM 676 O O . THR A 1 81 ? -32.472 -3.004 35.198 1.00 78.19 81 THR A O 1
ATOM 679 N N . LYS A 1 82 ? -33.134 -1.094 34.218 1.00 77.44 82 LYS A N 1
ATOM 680 C CA . LYS A 1 82 ? -34.442 -1.629 33.805 1.00 77.44 82 LYS A CA 1
ATOM 681 C C . LYS A 1 82 ? -34.308 -2.726 32.745 1.00 77.44 82 LYS A C 1
ATOM 683 O O . LYS A 1 82 ? -34.899 -3.787 32.917 1.00 77.44 82 LYS A O 1
ATOM 688 N N . LEU A 1 83 ? -33.472 -2.529 31.723 1.00 79.06 83 LEU A N 1
ATOM 689 C CA . LEU A 1 83 ? -33.185 -3.546 30.699 1.00 79.06 83 LEU A CA 1
ATOM 690 C C . LEU A 1 83 ? -32.575 -4.825 31.300 1.00 79.06 83 LEU A C 1
ATOM 692 O O . LEU A 1 83 ? -32.950 -5.929 30.908 1.00 79.06 83 LEU A O 1
ATOM 696 N N . LEU A 1 84 ? -31.700 -4.682 32.306 1.00 79.19 84 LEU A N 1
ATOM 697 C CA . LEU A 1 84 ? -31.164 -5.806 33.085 1.00 79.19 84 LEU A CA 1
ATOM 698 C C . LEU A 1 84 ? -32.248 -6.598 33.804 1.00 79.19 84 LEU A C 1
ATOM 700 O O . LEU A 1 84 ? -32.268 -7.826 33.732 1.00 79.19 84 LEU A O 1
ATOM 704 N N . THR A 1 85 ? -33.163 -5.896 34.468 1.00 78.31 85 THR A N 1
ATOM 705 C CA . THR A 1 85 ? -34.273 -6.517 35.200 1.00 78.31 85 THR A CA 1
ATOM 706 C C . THR A 1 85 ? -35.227 -7.239 34.245 1.00 78.31 85 THR A C 1
ATOM 708 O O . THR A 1 85 ? -35.672 -8.346 34.539 1.00 78.31 85 THR A O 1
ATOM 711 N N . ALA A 1 86 ? -35.469 -6.648 33.072 1.00 72.44 86 ALA A N 1
ATOM 712 C CA . ALA A 1 86 ? -36.276 -7.210 31.992 1.00 72.44 86 ALA A CA 1
ATOM 713 C C . ALA A 1 86 ? -35.622 -8.408 31.279 1.00 72.44 86 ALA A C 1
ATOM 715 O O . ALA A 1 86 ? -36.292 -9.107 30.526 1.00 72.44 86 ALA A O 1
ATOM 716 N N . LYS A 1 87 ? -34.314 -8.642 31.484 1.00 76.31 87 LYS A N 1
ATOM 717 C CA . LYS A 1 87 ? -33.493 -9.588 30.701 1.00 76.31 87 LYS A CA 1
ATOM 718 C C . LYS A 1 87 ? -33.583 -9.353 29.186 1.00 76.31 87 LYS A C 1
ATOM 720 O O . LYS A 1 87 ? -33.463 -10.290 28.398 1.00 76.31 87 LYS A O 1
ATOM 725 N N . GLN A 1 88 ? -33.771 -8.097 28.791 1.00 76.94 88 GLN A N 1
ATOM 726 C CA . GLN A 1 88 ? -33.880 -7.696 27.396 1.00 76.94 88 GLN A CA 1
ATOM 727 C C . GLN A 1 88 ? -32.490 -7.698 26.747 1.00 76.94 88 GLN A C 1
ATOM 729 O O . GLN A 1 88 ? -31.565 -7.063 27.252 1.00 76.94 88 GLN A O 1
ATOM 734 N N . VAL A 1 89 ? -32.332 -8.417 25.632 1.00 81.38 89 VAL A N 1
ATOM 735 C CA . VAL A 1 89 ? -31.056 -8.473 24.902 1.00 81.38 89 VAL A CA 1
ATOM 736 C C . VAL A 1 89 ? -30.919 -7.231 24.027 1.00 81.38 89 VAL A C 1
ATOM 738 O O . VAL A 1 89 ? -31.777 -6.966 23.180 1.00 81.38 89 VAL A O 1
ATOM 741 N N . CYS A 1 90 ? -29.825 -6.488 24.207 1.00 83.31 90 CYS A N 1
ATOM 742 C CA . CYS A 1 90 ? -29.578 -5.251 23.466 1.00 83.31 90 CYS A CA 1
ATOM 743 C C . CYS A 1 90 ? -28.202 -5.241 22.797 1.00 83.31 90 CYS A C 1
ATOM 745 O O . CYS A 1 90 ? -27.199 -5.659 23.383 1.00 83.31 90 CYS A O 1
ATOM 747 N N . ILE A 1 91 ? -28.158 -4.679 21.592 1.00 84.62 91 ILE A N 1
ATOM 748 C CA . ILE A 1 91 ? -26.949 -4.387 20.830 1.00 84.62 91 ILE A CA 1
ATOM 749 C C . ILE A 1 91 ? -26.738 -2.873 20.835 1.00 84.62 91 ILE A C 1
ATOM 751 O O . ILE A 1 91 ? -27.624 -2.125 20.432 1.00 84.62 91 ILE A O 1
ATOM 755 N N . PHE A 1 92 ? -25.562 -2.422 21.258 1.00 86.00 92 PHE A N 1
ATOM 756 C CA . PHE A 1 92 ? -25.159 -1.019 21.212 1.00 86.00 92 PHE A CA 1
ATOM 757 C C . PHE A 1 92 ? -24.013 -0.853 20.226 1.00 86.00 92 PHE A C 1
ATOM 759 O O . PHE A 1 92 ? -22.926 -1.381 20.457 1.00 86.00 92 PHE A O 1
ATOM 766 N N . ILE A 1 93 ? -24.230 -0.105 19.149 1.00 80.56 93 ILE A N 1
ATOM 767 C CA . ILE A 1 93 ? -23.138 0.341 18.284 1.00 80.56 93 ILE A CA 1
ATOM 768 C C . ILE A 1 93 ? -22.601 1.646 18.867 1.00 80.56 93 ILE A C 1
ATOM 770 O O . ILE A 1 93 ? -23.343 2.620 19.014 1.00 80.56 93 ILE A O 1
ATOM 774 N N . VAL A 1 94 ? -21.321 1.647 19.228 1.00 83.06 94 VAL A N 1
ATOM 775 C CA . VAL A 1 94 ? -20.623 2.788 19.830 1.00 83.06 94 VAL A CA 1
ATOM 776 C C . VAL A 1 94 ? -19.365 3.103 19.026 1.00 83.06 94 VAL A C 1
ATOM 778 O O . VAL A 1 94 ? -18.711 2.210 18.493 1.00 83.06 94 VAL A O 1
ATOM 781 N N . THR A 1 95 ? -18.997 4.379 18.955 1.00 71.69 95 THR A N 1
ATOM 782 C CA . THR A 1 95 ? -17.749 4.830 18.307 1.00 71.69 95 THR A CA 1
ATOM 783 C C . THR A 1 95 ? -16.599 4.997 19.297 1.00 71.69 95 THR A C 1
ATOM 785 O O . THR A 1 95 ? -15.436 5.078 18.910 1.00 71.69 95 THR A O 1
ATOM 788 N N . SER A 1 96 ? -16.915 5.095 20.588 1.00 77.75 96 SER A N 1
ATOM 789 C CA . SER A 1 96 ? -15.934 5.260 21.653 1.00 77.75 96 SER A CA 1
ATOM 790 C C . SER A 1 96 ? -16.459 4.715 22.978 1.00 77.75 96 SER A C 1
ATOM 792 O O . SER A 1 96 ? -17.662 4.716 23.241 1.00 77.75 96 SER A O 1
ATOM 794 N N . LEU A 1 97 ? -15.531 4.262 23.823 1.00 81.00 97 LEU A N 1
ATOM 795 C CA . LEU A 1 97 ? -15.807 3.735 25.156 1.00 81.00 97 LEU A CA 1
ATOM 796 C C . LEU A 1 97 ? -15.048 4.536 26.214 1.00 81.00 97 LEU A C 1
ATOM 798 O O . LEU A 1 97 ? -13.832 4.729 26.118 1.00 81.00 97 LEU A O 1
ATOM 802 N N . ALA A 1 98 ? -15.763 4.977 27.247 1.00 81.19 98 ALA A N 1
ATOM 803 C CA . ALA A 1 98 ? -15.178 5.660 28.387 1.00 81.19 98 ALA A CA 1
ATOM 804 C C . ALA A 1 98 ? -14.278 4.712 29.192 1.00 81.19 98 ALA A C 1
ATOM 806 O O . ALA A 1 98 ? -14.646 3.583 29.506 1.00 81.19 98 ALA A O 1
ATOM 807 N N . LYS A 1 99 ? -13.112 5.212 29.613 1.00 81.69 99 LYS A N 1
ATOM 808 C CA . LYS A 1 99 ? -12.171 4.486 30.487 1.00 81.69 99 LYS A CA 1
ATOM 809 C C . LYS A 1 99 ? -12.466 4.667 31.984 1.00 81.69 99 LYS A C 1
ATOM 811 O O . LYS A 1 99 ? -11.611 4.383 32.820 1.00 81.69 99 LYS A O 1
ATOM 816 N N . SER A 1 100 ? -13.628 5.215 32.345 1.00 83.44 100 SER A N 1
ATOM 817 C CA . SER A 1 100 ? -14.010 5.402 33.747 1.00 83.44 100 SER A CA 1
ATOM 818 C C . SER A 1 100 ? -14.287 4.053 34.415 1.00 83.44 100 SER A C 1
ATOM 820 O O . SER A 1 100 ? -14.867 3.158 33.805 1.00 83.44 100 SER A O 1
ATOM 822 N N . LYS A 1 101 ? -13.911 3.918 35.696 1.00 81.69 101 LYS A N 1
ATOM 823 C CA . LYS A 1 101 ? -14.111 2.679 36.471 1.00 81.69 101 LYS A CA 1
ATOM 824 C C . LYS A 1 101 ? -15.568 2.210 36.470 1.00 81.69 101 LYS A C 1
ATOM 826 O O . LYS A 1 101 ? -15.811 1.020 36.335 1.00 81.69 101 LYS A O 1
ATOM 831 N N . ASP A 1 102 ? -16.515 3.141 36.577 1.00 80.56 102 ASP A N 1
ATOM 832 C CA . ASP A 1 102 ? -17.950 2.832 36.624 1.00 80.56 102 ASP A CA 1
ATOM 833 C C . ASP A 1 102 ? -18.430 2.136 35.340 1.00 80.56 102 ASP A C 1
ATOM 835 O O . ASP A 1 102 ? -19.140 1.134 35.399 1.00 80.56 102 ASP A O 1
ATOM 839 N N . VAL A 1 103 ? -17.987 2.638 34.181 1.00 82.94 103 VAL A N 1
ATOM 840 C CA . VAL A 1 103 ? -18.346 2.096 32.863 1.00 82.94 103 VAL A CA 1
ATOM 841 C C . VAL A 1 103 ? -17.660 0.752 32.638 1.00 82.94 103 VAL A C 1
ATOM 843 O O . VAL A 1 103 ? -18.320 -0.207 32.248 1.00 82.94 103 VAL A O 1
ATOM 846 N N . LEU A 1 104 ? -16.361 0.654 32.939 1.00 83.62 104 LEU A N 1
ATOM 847 C CA . LEU A 1 104 ? -15.598 -0.587 32.783 1.00 83.62 104 LEU A CA 1
ATOM 848 C C . LEU A 1 104 ? -16.167 -1.718 33.652 1.00 83.62 104 LEU A C 1
ATOM 850 O O . LEU A 1 104 ? -16.430 -2.798 33.136 1.00 83.62 104 LEU A O 1
ATOM 854 N N . ASN A 1 105 ? -16.464 -1.449 34.928 1.00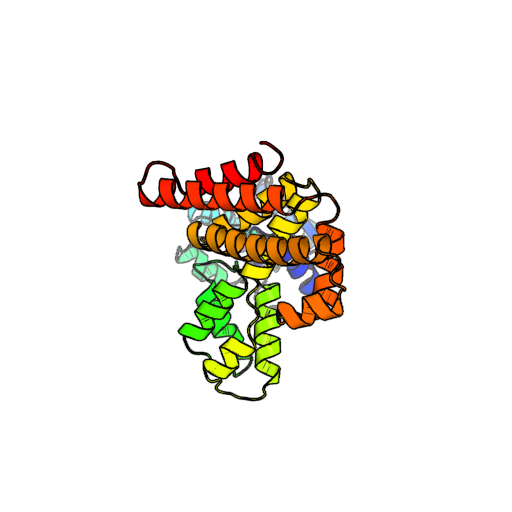 84.81 105 ASN A N 1
ATOM 855 C CA . ASN A 1 105 ? -17.055 -2.440 35.831 1.00 84.81 105 ASN A CA 1
ATOM 856 C C . ASN A 1 105 ? -18.422 -2.936 35.336 1.00 84.81 105 ASN A C 1
ATOM 858 O O . ASN A 1 105 ? -18.724 -4.123 35.441 1.00 84.81 105 ASN A O 1
ATOM 862 N N . PHE A 1 106 ? -19.255 -2.038 34.798 1.00 85.94 106 PHE A N 1
ATOM 863 C CA . PHE A 1 106 ? -20.554 -2.411 34.239 1.00 85.94 106 PHE A CA 1
ATOM 864 C C . PHE A 1 106 ? -20.401 -3.298 33.000 1.00 85.94 106 PHE A C 1
ATOM 866 O O . PHE A 1 106 ? -21.070 -4.324 32.879 1.00 85.94 106 PHE A O 1
ATOM 873 N N . ILE A 1 107 ? -19.504 -2.920 32.089 1.00 85.19 107 ILE A N 1
ATOM 874 C CA . ILE A 1 107 ? -19.219 -3.682 30.872 1.00 85.19 107 ILE A CA 1
ATOM 875 C C . ILE A 1 107 ? -18.681 -5.073 31.227 1.00 85.19 107 ILE A C 1
ATOM 877 O O . ILE A 1 107 ? -19.188 -6.077 30.724 1.00 85.19 107 ILE A O 1
ATOM 881 N N . ASP A 1 108 ? -17.721 -5.155 32.146 1.00 83.44 108 ASP A N 1
ATOM 882 C CA . ASP A 1 108 ? -17.116 -6.420 32.565 1.00 83.44 108 ASP A CA 1
ATOM 883 C C . ASP A 1 108 ? -18.140 -7.379 33.179 1.00 83.44 108 ASP A C 1
ATOM 885 O O . ASP A 1 108 ? -18.068 -8.588 32.941 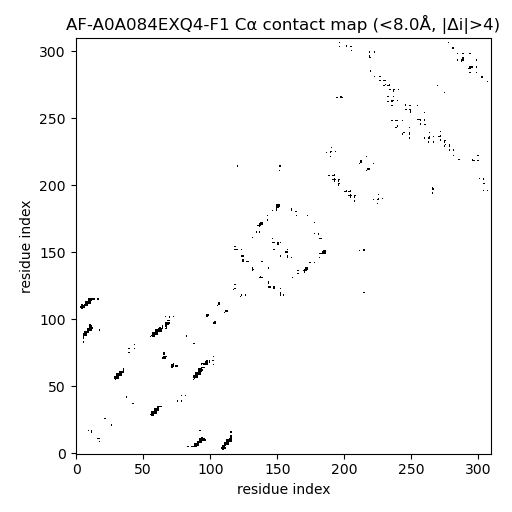1.00 83.44 108 ASP A O 1
ATOM 889 N N . GLN A 1 109 ? -19.123 -6.855 33.912 1.00 84.06 109 GLN A N 1
ATOM 890 C CA . GLN A 1 109 ? -20.175 -7.656 34.537 1.00 84.06 109 GLN A CA 1
ATOM 891 C C . GLN A 1 109 ? -21.286 -8.059 33.560 1.00 84.06 109 GLN A C 1
ATOM 893 O O . GLN A 1 109 ? -21.704 -9.215 33.571 1.00 84.06 109 GLN A O 1
ATOM 898 N N . TYR A 1 110 ? -21.753 -7.145 32.703 1.00 84.69 110 TYR A N 1
ATOM 899 C CA . TYR A 1 110 ? -23.035 -7.307 32.001 1.00 84.69 110 TYR A CA 1
ATOM 900 C C . TYR A 1 110 ? -22.955 -7.274 30.469 1.00 84.69 110 TYR A C 1
ATOM 902 O O . TYR A 1 110 ? -23.949 -7.608 29.820 1.00 84.69 110 TYR A O 1
ATOM 910 N N . ALA A 1 111 ? -21.811 -6.896 29.879 1.00 85.50 111 ALA A N 1
ATOM 911 C CA . ALA A 1 111 ? -21.663 -6.733 28.432 1.00 85.50 111 ALA A CA 1
ATOM 912 C C . ALA A 1 111 ? -20.546 -7.577 27.784 1.00 85.50 111 ALA A C 1
ATOM 914 O O . ALA A 1 111 ? -19.480 -7.816 28.357 1.00 85.50 111 ALA A O 1
ATOM 915 N N . ASN A 1 112 ? -20.794 -8.006 26.548 1.00 84.06 112 ASN A N 1
ATOM 916 C CA . ASN A 1 112 ? -19.794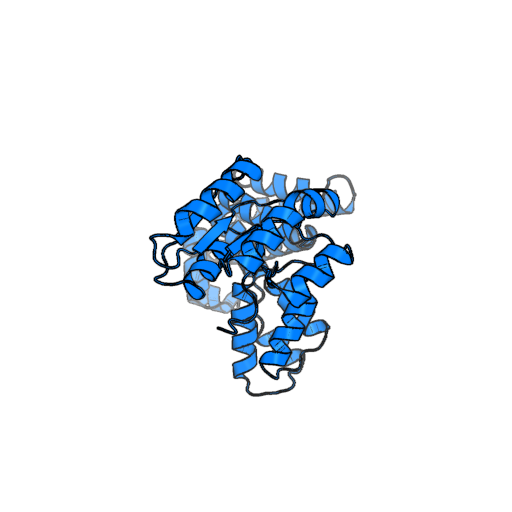 -8.522 25.616 1.00 84.06 112 ASN A CA 1
ATOM 917 C C . ASN A 1 112 ? -19.371 -7.393 24.672 1.00 84.06 112 ASN A C 1
ATOM 919 O O . ASN A 1 112 ? -20.237 -6.757 24.073 1.00 84.06 112 ASN A O 1
ATOM 923 N N . VAL A 1 113 ? -18.067 -7.140 24.524 1.00 83.25 113 VAL A N 1
ATOM 924 C CA . VAL A 1 113 ? -17.551 -6.058 23.666 1.00 83.25 113 VAL A CA 1
ATOM 925 C C . VAL A 1 113 ? -16.891 -6.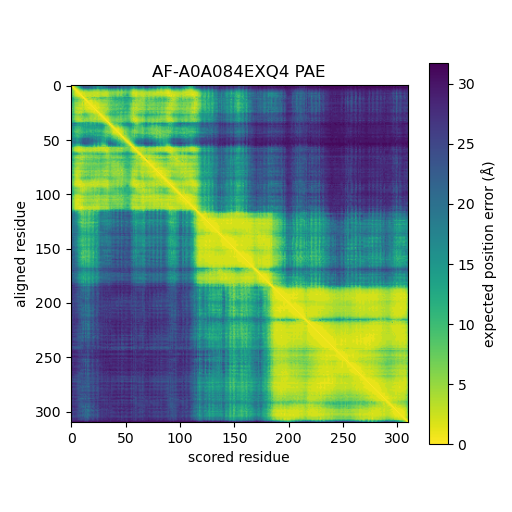629 22.414 1.00 83.25 113 VAL A C 1
ATOM 927 O O . VAL A 1 113 ? -15.995 -7.465 22.508 1.00 83.25 113 VAL A O 1
ATOM 930 N N . TYR A 1 114 ? -17.300 -6.133 21.248 1.00 81.38 114 TYR A N 1
ATOM 931 C CA . TYR A 1 114 ? -16.748 -6.460 19.937 1.00 81.38 114 TYR A CA 1
ATOM 932 C C . TYR A 1 114 ? -16.107 -5.206 19.350 1.00 81.38 114 TYR A C 1
ATOM 934 O O . TYR A 1 114 ? -16.796 -4.266 18.971 1.00 81.38 114 TYR A O 1
ATOM 942 N N . THR A 1 115 ? -14.782 -5.160 19.305 1.00 72.69 115 THR A N 1
ATOM 943 C CA . THR A 1 115 ? -14.036 -4.023 18.750 1.00 72.69 115 THR A CA 1
ATOM 944 C C . THR A 1 115 ? -13.632 -4.304 17.313 1.00 72.69 115 THR A C 1
ATOM 946 O O . THR A 1 115 ? -13.025 -5.350 17.065 1.00 72.69 115 THR A O 1
ATOM 949 N N . SER A 1 116 ? -13.866 -3.367 16.388 1.00 66.94 116 SER A N 1
ATOM 950 C CA . SER A 1 116 ? -13.194 -3.448 15.088 1.00 66.94 116 SER A CA 1
ATOM 951 C C . SER A 1 116 ? -11.708 -3.196 15.284 1.00 66.94 116 SER A C 1
ATOM 953 O O . SER A 1 116 ? -11.304 -2.162 15.819 1.00 66.94 116 SER A O 1
ATOM 955 N N . PHE A 1 117 ? -10.889 -4.147 14.858 1.00 66.00 117 PHE A N 1
ATOM 956 C CA . PHE A 1 117 ? -9.455 -3.950 14.808 1.00 66.00 117 PHE A CA 1
ATOM 957 C C . PHE A 1 117 ? -9.115 -3.078 13.591 1.00 66.00 117 PHE A C 1
ATOM 959 O O . PHE A 1 117 ? -9.266 -3.517 12.454 1.00 66.00 117 PHE A O 1
ATOM 966 N N . GLU A 1 118 ? -8.665 -1.845 13.821 1.00 64.88 118 GLU A N 1
ATOM 967 C CA . GLU A 1 118 ? -8.086 -1.018 12.759 1.00 64.88 118 GLU A CA 1
ATOM 968 C C . GLU A 1 118 ? -6.625 -1.418 12.557 1.00 64.88 118 GLU A C 1
ATOM 970 O O . GLU A 1 118 ? -5.807 -1.245 13.463 1.00 64.88 118 GLU A O 1
ATOM 975 N N . TYR A 1 119 ? -6.289 -1.941 11.378 1.00 69.31 119 TYR A N 1
ATOM 976 C CA . TYR A 1 119 ? -4.911 -2.223 10.981 1.00 69.31 119 TYR A CA 1
ATOM 977 C C . TYR A 1 119 ? -4.268 -0.948 10.432 1.00 69.31 119 TYR A C 1
ATOM 979 O O . TYR A 1 119 ? -4.596 -0.490 9.343 1.00 69.31 119 TYR A O 1
ATOM 987 N N . ASN A 1 120 ? -3.393 -0.334 11.224 1.00 67.38 120 ASN A N 1
ATOM 988 C CA . ASN A 1 120 ? -2.718 0.917 10.893 1.00 67.38 120 ASN A CA 1
ATOM 989 C C . ASN A 1 120 ? -1.308 0.933 11.499 1.00 67.38 120 ASN A C 1
ATOM 991 O O . ASN A 1 120 ? -0.945 0.044 12.262 1.00 67.38 120 ASN A O 1
ATOM 995 N N . GLN A 1 121 ? -0.516 1.967 11.228 1.00 67.31 121 GLN A N 1
ATOM 996 C CA . GLN A 1 121 ? 0.870 2.079 11.703 1.00 67.31 121 GLN A CA 1
ATOM 997 C C . GLN A 1 121 ? 1.071 1.828 13.207 1.00 67.31 121 GLN A C 1
ATOM 999 O O . GLN A 1 121 ? 2.087 1.266 13.607 1.00 67.31 121 GLN A O 1
ATOM 1004 N N . LYS A 1 122 ? 0.107 2.208 14.055 1.00 73.25 122 LYS A N 1
ATOM 1005 C CA . LYS A 1 122 ? 0.221 2.038 15.513 1.00 73.25 122 LYS A CA 1
ATOM 1006 C C . LYS A 1 122 ? -0.095 0.615 15.966 1.00 73.25 122 LYS A C 1
ATOM 1008 O O . LYS A 1 122 ? 0.410 0.174 16.994 1.00 73.25 122 LYS A O 1
ATOM 1013 N N . THR A 1 123 ? -0.966 -0.078 15.243 1.00 80.62 123 THR A N 1
ATOM 1014 C CA . THR A 1 123 ? -1.504 -1.389 15.629 1.00 80.62 123 THR A CA 1
ATOM 1015 C C . THR A 1 123 ? -0.904 -2.539 14.823 1.00 80.62 123 THR A C 1
ATOM 1017 O O . THR A 1 123 ? -0.953 -3.684 15.274 1.00 80.62 123 THR A O 1
ATOM 1020 N N . ALA A 1 124 ? -0.310 -2.246 13.663 1.00 81.38 124 ALA A N 1
ATOM 1021 C CA . ALA A 1 124 ? 0.113 -3.230 12.680 1.00 81.38 124 ALA A CA 1
ATOM 1022 C C . ALA A 1 124 ? 1.147 -4.207 13.230 1.00 81.38 124 ALA A C 1
ATOM 1024 O O . ALA A 1 124 ? 0.976 -5.413 13.084 1.00 81.38 124 ALA A O 1
ATOM 1025 N N . PHE A 1 125 ? 2.170 -3.705 13.923 1.00 88.38 125 PHE A N 1
ATOM 1026 C CA . PHE A 1 125 ? 3.233 -4.544 14.475 1.00 88.38 125 PHE A CA 1
ATOM 1027 C C . PHE A 1 125 ? 2.688 -5.602 15.444 1.00 88.38 125 PHE A C 1
ATOM 1029 O O . PHE A 1 125 ? 2.919 -6.798 15.276 1.00 88.38 125 PHE A O 1
ATOM 1036 N N . ASN A 1 126 ? 1.872 -5.171 16.410 1.00 87.38 126 ASN A N 1
ATOM 1037 C CA . ASN A 1 126 ? 1.258 -6.069 17.390 1.00 87.38 126 ASN A CA 1
ATOM 1038 C C . ASN A 1 126 ? 0.271 -7.050 16.747 1.00 87.38 126 ASN A C 1
ATOM 1040 O O . ASN A 1 126 ? 0.128 -8.178 17.215 1.00 87.38 126 ASN A O 1
ATOM 1044 N N . TYR A 1 127 ? -0.407 -6.638 15.676 1.00 87.88 127 TYR A N 1
ATOM 1045 C CA . TYR A 1 127 ? -1.306 -7.516 14.937 1.00 87.88 127 TYR A CA 1
ATOM 1046 C C . TYR A 1 127 ? -0.563 -8.615 14.194 1.00 87.88 127 TYR A C 1
ATOM 1048 O O . TYR A 1 127 ? -0.932 -9.778 14.324 1.00 87.88 127 TYR A O 1
ATOM 1056 N N . VAL A 1 128 ? 0.512 -8.266 13.482 1.00 90.12 128 VAL A N 1
ATOM 1057 C CA . VAL A 1 128 ? 1.360 -9.247 12.797 1.00 90.12 128 VAL A CA 1
ATOM 1058 C C . VAL A 1 128 ? 1.962 -10.222 13.802 1.00 90.12 128 VAL A C 1
ATOM 1060 O O . VAL A 1 128 ? 1.908 -11.424 13.565 1.00 90.12 128 VAL A O 1
ATOM 1063 N N . LEU A 1 129 ? 2.453 -9.738 14.950 1.00 90.69 129 LEU A N 1
ATOM 1064 C CA . LEU A 1 129 ? 2.945 -10.599 16.032 1.00 90.69 129 LEU A CA 1
ATOM 1065 C C . LEU A 1 129 ? 1.894 -11.614 16.486 1.00 90.69 129 LEU A C 1
ATOM 1067 O O . LEU A 1 129 ? 2.190 -12.803 16.601 1.00 90.69 129 LEU A O 1
ATOM 1071 N N . LYS A 1 130 ? 0.662 -11.154 16.725 1.00 88.25 130 LYS A N 1
ATOM 1072 C CA . LYS A 1 130 ? -0.439 -12.027 17.137 1.00 88.25 130 LYS A CA 1
ATOM 1073 C C . LYS A 1 130 ? -0.761 -13.067 16.062 1.00 88.25 130 LYS A C 1
ATOM 1075 O O . LYS A 1 130 ? -0.903 -14.240 16.375 1.00 88.25 130 LYS A O 1
ATOM 1080 N N . LEU A 1 131 ? -0.808 -12.643 14.803 1.00 87.56 131 LEU A N 1
ATOM 1081 C CA . LEU A 1 131 ? -1.108 -13.509 13.664 1.00 87.56 131 LEU A CA 1
ATOM 1082 C C . LEU A 1 131 ? -0.017 -14.572 13.455 1.00 87.56 131 LEU A C 1
ATOM 1084 O O . LEU A 1 131 ? -0.321 -15.735 13.203 1.00 87.56 131 LEU A O 1
ATOM 1088 N N . CYS A 1 132 ? 1.252 -14.199 13.634 1.00 89.31 132 CYS A N 1
ATOM 1089 C CA . CYS A 1 132 ? 2.378 -15.131 13.608 1.00 89.31 132 CYS A CA 1
ATOM 1090 C C . CYS A 1 132 ? 2.300 -16.147 14.756 1.00 89.31 132 CYS A C 1
ATOM 1092 O O . CYS A 1 132 ? 2.513 -17.337 14.530 1.00 89.31 132 CYS A O 1
ATOM 1094 N N . ALA A 1 133 ? 1.933 -15.704 15.965 1.00 87.44 133 ALA A N 1
ATOM 1095 C CA . ALA A 1 133 ? 1.748 -16.587 17.114 1.00 87.44 133 ALA A CA 1
ATOM 1096 C C . ALA A 1 133 ? 0.609 -17.598 16.895 1.00 87.44 133 ALA A C 1
ATOM 1098 O O . ALA A 1 133 ? 0.789 -18.784 17.172 1.00 87.44 133 ALA A O 1
ATOM 1099 N N . ASP A 1 134 ? -0.523 -17.151 16.339 1.00 85.00 134 ASP A N 1
ATOM 1100 C CA . ASP A 1 134 ? -1.673 -18.008 16.016 1.00 85.00 134 ASP A CA 1
ATOM 1101 C C . ASP A 1 134 ? -1.307 -19.094 14.982 1.00 85.00 134 ASP A C 1
ATOM 1103 O O . ASP A 1 134 ? -1.826 -20.210 15.036 1.00 85.00 134 ASP A O 1
ATOM 1107 N N . LEU A 1 135 ? -0.372 -18.794 14.072 1.00 85.25 135 LEU A N 1
ATOM 1108 C CA . LEU A 1 135 ? 0.123 -19.713 13.039 1.00 85.25 135 LEU A CA 1
ATOM 1109 C C . LEU A 1 135 ? 1.420 -20.451 13.417 1.00 85.25 135 LEU A C 1
ATOM 1111 O O . LEU A 1 135 ? 1.941 -21.208 12.602 1.00 85.25 135 LEU A O 1
ATOM 1115 N N . GLN A 1 136 ? 1.935 -20.260 14.637 1.00 87.75 136 GLN A N 1
ATOM 1116 C CA . GLN A 1 136 ? 3.194 -20.846 15.125 1.00 87.75 136 GLN A CA 1
ATOM 1117 C C . GLN A 1 136 ? 4.427 -20.527 14.254 1.00 87.75 136 GLN A C 1
ATOM 1119 O O . GLN A 1 136 ? 5.337 -21.348 14.115 1.00 87.75 136 GLN A O 1
ATOM 1124 N N . ILE A 1 137 ? 4.470 -19.320 13.688 1.00 89.12 137 ILE A N 1
ATOM 1125 C CA . ILE A 1 137 ? 5.586 -18.805 12.887 1.00 89.12 137 ILE A CA 1
ATOM 1126 C C . ILE A 1 137 ? 6.386 -17.825 13.747 1.00 89.12 137 ILE A C 1
ATOM 1128 O O . ILE A 1 137 ? 5.822 -16.906 14.338 1.00 89.12 137 ILE A O 1
ATOM 1132 N N . ASN A 1 138 ? 7.708 -17.971 13.778 1.00 89.12 138 ASN A N 1
ATOM 1133 C CA . ASN A 1 138 ? 8.608 -17.025 14.429 1.00 89.12 138 ASN A CA 1
ATOM 1134 C C . ASN A 1 138 ? 9.286 -16.146 13.377 1.00 89.12 138 ASN A C 1
ATOM 1136 O O . ASN A 1 138 ? 10.198 -16.586 12.671 1.00 89.12 138 ASN A O 1
ATOM 1140 N N . LEU A 1 139 ? 8.851 -14.889 13.316 1.00 90.94 139 LEU A N 1
ATOM 1141 C CA . LEU A 1 139 ? 9.489 -13.830 12.542 1.00 90.94 139 LEU A CA 1
ATOM 1142 C C . LEU A 1 139 ? 10.228 -12.872 13.479 1.00 90.94 139 LEU A C 1
ATOM 1144 O O . LEU A 1 139 ? 9.774 -12.589 14.586 1.00 90.94 139 LEU A O 1
ATOM 1148 N N . SER A 1 140 ? 11.365 -12.360 13.022 1.00 92.44 140 SER A N 1
ATOM 1149 C CA . SER A 1 140 ? 12.091 -11.276 13.685 1.00 92.44 140 SER A CA 1
ATOM 1150 C C . SER A 1 140 ? 11.403 -9.922 13.479 1.00 92.44 140 SER A C 1
ATOM 1152 O O . SER A 1 140 ? 10.658 -9.731 12.517 1.00 92.44 140 SER A O 1
ATOM 1154 N N . ASP A 1 141 ? 11.720 -8.938 14.323 1.00 89.94 141 ASP A N 1
ATOM 1155 C CA . ASP A 1 141 ? 11.210 -7.564 14.190 1.00 89.94 141 ASP A CA 1
ATOM 1156 C C . ASP A 1 141 ? 11.494 -6.959 12.805 1.00 89.94 141 ASP A C 1
ATOM 1158 O O . ASP A 1 141 ? 10.673 -6.217 12.263 1.00 89.94 141 ASP A O 1
ATOM 1162 N N . TYR A 1 142 ? 12.646 -7.288 12.210 1.00 88.12 142 TYR A N 1
ATOM 1163 C CA . TYR A 1 142 ? 12.995 -6.877 10.850 1.00 88.12 142 TYR A CA 1
ATOM 1164 C C . TYR A 1 142 ? 11.998 -7.428 9.826 1.00 88.12 142 TYR A C 1
ATOM 1166 O O . TYR A 1 142 ? 11.437 -6.669 9.039 1.00 88.12 142 TYR A O 1
ATOM 1174 N N . GLN A 1 143 ? 11.736 -8.734 9.876 1.00 91.00 143 GLN A N 1
ATOM 1175 C CA . GLN A 1 143 ? 10.814 -9.413 8.966 1.00 91.00 143 GLN A CA 1
ATOM 1176 C C . GLN A 1 143 ? 9.384 -8.887 9.129 1.00 91.00 143 GLN A C 1
ATOM 1178 O O . GLN A 1 143 ? 8.708 -8.598 8.146 1.00 91.00 143 GLN A O 1
ATOM 1183 N N . ILE A 1 144 ? 8.937 -8.667 10.366 1.00 92.19 144 ILE A N 1
ATOM 1184 C CA . ILE A 1 144 ? 7.610 -8.106 10.644 1.00 92.19 144 ILE A CA 1
ATOM 1185 C C . ILE A 1 144 ? 7.464 -6.712 10.028 1.00 92.19 144 ILE A C 1
ATOM 1187 O O . ILE A 1 144 ? 6.495 -6.449 9.317 1.00 92.19 144 ILE A O 1
ATOM 1191 N N . ASN A 1 145 ? 8.434 -5.825 10.257 1.00 84.31 145 ASN A N 1
ATOM 1192 C CA . ASN A 1 145 ? 8.403 -4.485 9.674 1.00 84.31 145 ASN A CA 1
ATOM 1193 C C . ASN A 1 145 ? 8.497 -4.527 8.141 1.00 84.31 145 ASN A C 1
ATOM 1195 O O . ASN A 1 145 ? 7.819 -3.753 7.470 1.00 84.31 145 ASN A O 1
ATOM 1199 N N . SER A 1 146 ? 9.280 -5.452 7.582 1.00 82.06 146 SER A N 1
ATOM 1200 C CA . SER A 1 146 ? 9.382 -5.655 6.135 1.00 82.06 146 SER A CA 1
ATOM 1201 C C . SER A 1 146 ? 8.040 -6.074 5.519 1.00 82.06 146 SER A C 1
ATOM 1203 O O . SER A 1 146 ? 7.610 -5.461 4.550 1.00 82.06 146 SER A O 1
ATOM 1205 N N . LEU A 1 147 ? 7.304 -7.008 6.136 1.00 86.88 147 LEU A N 1
ATOM 1206 C CA . LEU A 1 147 ? 5.947 -7.398 5.713 1.00 86.88 147 LEU A CA 1
ATOM 1207 C C . LEU A 1 147 ? 4.962 -6.228 5.732 1.00 86.88 147 LEU A C 1
ATOM 1209 O O . LEU A 1 147 ? 4.209 -6.028 4.779 1.00 86.88 147 LEU A O 1
ATOM 1213 N N . ILE A 1 148 ? 4.960 -5.454 6.818 1.00 83.88 148 ILE A N 1
ATOM 1214 C CA . ILE A 1 148 ? 4.066 -4.299 6.973 1.00 83.88 148 ILE A CA 1
ATOM 1215 C C . ILE A 1 148 ? 4.340 -3.268 5.875 1.00 83.88 148 ILE A C 1
ATOM 1217 O O . ILE A 1 148 ? 3.408 -2.770 5.244 1.00 83.88 148 ILE A O 1
ATOM 1221 N N . ASN A 1 149 ? 5.618 -2.986 5.619 1.00 74.06 149 ASN A N 1
ATOM 1222 C CA . ASN A 1 149 ? 6.034 -2.040 4.590 1.00 74.06 149 ASN A CA 1
ATOM 1223 C C . ASN A 1 149 ? 5.718 -2.558 3.186 1.00 74.06 149 ASN A C 1
ATOM 1225 O O . ASN A 1 149 ? 5.138 -1.830 2.385 1.00 74.06 149 ASN A O 1
ATOM 1229 N N . ALA A 1 150 ? 6.053 -3.820 2.903 1.00 73.62 150 ALA A N 1
ATOM 1230 C CA . ALA A 1 150 ? 5.811 -4.455 1.616 1.00 73.62 150 ALA A CA 1
ATOM 1231 C C . ALA A 1 150 ? 4.325 -4.446 1.260 1.00 73.62 150 ALA A C 1
ATOM 1233 O O . ALA A 1 150 ? 3.985 -4.221 0.110 1.00 73.62 150 ALA A O 1
ATOM 1234 N N . THR A 1 151 ? 3.442 -4.636 2.241 1.00 78.19 151 THR A N 1
ATOM 1235 C CA . THR A 1 151 ? 1.983 -4.671 2.048 1.00 78.19 151 THR A CA 1
ATOM 1236 C C . THR A 1 151 ? 1.310 -3.308 2.193 1.00 78.19 151 THR A C 1
ATOM 1238 O O . THR A 1 151 ? 0.108 -3.197 1.964 1.00 78.19 151 THR A O 1
ATOM 1241 N N . ALA A 1 152 ? 2.063 -2.260 2.542 1.00 69.75 152 ALA A N 1
ATOM 1242 C CA . ALA A 1 152 ? 1.573 -0.891 2.680 1.00 69.75 152 ALA A CA 1
ATOM 1243 C C . ALA A 1 152 ? 0.328 -0.761 3.590 1.00 69.75 152 ALA A C 1
ATOM 1245 O O . ALA A 1 152 ? -0.582 -0.000 3.286 1.00 69.75 152 ALA A O 1
ATOM 1246 N N . TYR A 1 153 ? 0.275 -1.508 4.698 1.00 70.62 153 TYR A N 1
ATOM 1247 C CA . TYR A 1 153 ? -0.896 -1.622 5.588 1.00 70.62 153 TYR A CA 1
ATOM 1248 C C . TYR A 1 153 ? -2.181 -2.189 4.948 1.00 70.62 153 TYR A C 1
ATOM 1250 O O . TYR A 1 153 ? -3.262 -2.061 5.525 1.00 70.62 153 TYR A O 1
ATOM 1258 N N . ASP A 1 154 ? -2.104 -2.868 3.802 1.00 70.69 154 ASP A N 1
ATOM 1259 C CA . ASP A 1 154 ? -3.230 -3.648 3.288 1.00 70.69 154 ASP A CA 1
ATOM 1260 C C . ASP A 1 154 ? -3.314 -4.987 4.036 1.00 70.69 154 ASP A C 1
ATOM 1262 O O . ASP A 1 154 ? -2.477 -5.882 3.876 1.00 70.69 154 ASP A O 1
ATOM 1266 N N . ILE A 1 155 ? -4.350 -5.131 4.867 1.00 75.94 155 ILE A N 1
ATOM 1267 C CA . ILE A 1 155 ? -4.564 -6.333 5.678 1.00 75.94 155 ILE A CA 1
ATOM 1268 C C . ILE A 1 155 ? -4.741 -7.594 4.819 1.00 75.94 155 ILE A C 1
ATOM 1270 O O . ILE A 1 155 ? -4.303 -8.667 5.226 1.00 75.94 155 ILE A O 1
ATOM 1274 N N . ASN A 1 156 ? -5.333 -7.493 3.626 1.00 75.06 156 ASN A N 1
ATOM 1275 C CA . ASN A 1 156 ? -5.552 -8.655 2.765 1.00 75.06 156 ASN A CA 1
ATOM 1276 C C . ASN A 1 156 ? -4.231 -9.139 2.163 1.00 75.06 156 ASN A C 1
ATOM 1278 O O . ASN A 1 156 ? -3.967 -10.341 2.152 1.00 75.06 156 ASN A O 1
ATOM 1282 N N . LEU A 1 157 ? -3.383 -8.210 1.707 1.00 79.62 157 LEU A N 1
ATOM 1283 C CA . LEU A 1 157 ? -2.040 -8.545 1.225 1.00 79.62 157 LEU A CA 1
ATOM 1284 C C . LEU A 1 157 ? -1.190 -9.143 2.347 1.00 79.62 157 LEU A C 1
ATOM 1286 O O . LEU A 1 157 ? -0.530 -10.156 2.133 1.00 79.62 157 LEU A O 1
ATOM 1290 N N . LEU A 1 158 ? -1.275 -8.587 3.558 1.00 86.62 158 LEU A N 1
ATOM 1291 C CA . LEU A 1 158 ? -0.610 -9.147 4.732 1.00 86.62 158 LEU A CA 1
ATOM 1292 C C . LEU A 1 158 ? -1.030 -10.596 5.000 1.00 86.62 158 LEU A C 1
ATOM 1294 O O . LEU A 1 158 ? -0.166 -11.455 5.173 1.00 86.62 158 LEU A O 1
ATOM 1298 N N . HIS A 1 159 ? -2.335 -10.882 5.026 1.00 85.19 159 HIS A N 1
ATOM 1299 C CA . HIS A 1 159 ? -2.835 -12.249 5.219 1.00 85.19 159 HIS A CA 1
ATOM 1300 C C . HIS A 1 159 ? -2.307 -13.196 4.143 1.00 85.19 159 HIS A C 1
ATOM 1302 O O . HIS A 1 159 ? -1.866 -14.297 4.468 1.00 85.19 159 HIS A O 1
ATOM 1308 N N . ASN A 1 160 ? -2.288 -12.759 2.883 1.00 85.62 160 ASN A N 1
ATOM 1309 C CA . ASN A 1 160 ? -1.752 -13.555 1.781 1.00 85.62 160 ASN A CA 1
ATOM 1310 C C . ASN A 1 160 ? -0.259 -13.856 1.963 1.00 85.62 160 ASN A C 1
ATOM 1312 O O . ASN A 1 160 ? 0.153 -15.001 1.785 1.00 85.62 160 ASN A O 1
ATOM 1316 N N . GLU A 1 161 ? 0.550 -12.864 2.340 1.00 89.44 161 GLU A N 1
ATOM 1317 C CA . GLU A 1 161 ? 1.981 -13.061 2.581 1.00 89.44 161 GLU A CA 1
ATOM 1318 C C . GLU A 1 161 ? 2.245 -13.968 3.783 1.00 89.44 161 GLU A C 1
ATOM 1320 O O . GLU A 1 161 ? 3.047 -14.892 3.686 1.00 89.44 161 GLU A O 1
ATOM 1325 N N . ILE A 1 162 ? 1.544 -13.771 4.900 1.00 89.56 162 ILE A N 1
ATOM 1326 C CA . ILE A 1 162 ? 1.739 -14.616 6.083 1.00 89.56 162 ILE A CA 1
ATOM 1327 C C . ILE A 1 162 ? 1.260 -16.048 5.818 1.00 89.56 162 ILE A C 1
ATOM 1329 O O . ILE A 1 162 ? 1.919 -17.003 6.228 1.00 89.56 162 ILE A O 1
ATOM 1333 N N . HIS A 1 163 ? 0.167 -16.229 5.075 1.00 86.44 163 HIS A N 1
ATOM 1334 C CA . HIS A 1 163 ? -0.256 -17.552 4.627 1.00 86.44 163 HIS A CA 1
ATOM 1335 C C . HIS A 1 163 ? 0.774 -18.182 3.678 1.00 86.44 163 HIS A C 1
ATOM 1337 O O . HIS A 1 163 ? 1.063 -19.367 3.768 1.00 86.44 163 HIS A O 1
ATOM 1343 N N . LYS A 1 164 ? 1.383 -17.406 2.776 1.00 88.75 164 LYS A N 1
ATOM 1344 C CA . LYS A 1 164 ? 2.471 -17.896 1.913 1.00 88.75 164 LYS A CA 1
ATOM 1345 C C . LYS A 1 164 ? 3.661 -18.378 2.742 1.00 88.75 164 LYS A C 1
ATOM 1347 O O . LYS A 1 164 ? 4.222 -19.434 2.467 1.00 88.75 164 LYS A O 1
ATOM 1352 N N . ILE A 1 165 ? 4.008 -17.615 3.772 1.00 89.44 165 ILE A N 1
ATOM 1353 C CA . ILE A 1 165 ? 5.074 -17.932 4.715 1.00 89.44 165 ILE A CA 1
ATOM 1354 C C . ILE A 1 165 ? 4.749 -19.207 5.512 1.00 89.44 165 ILE A C 1
ATOM 1356 O O . ILE A 1 165 ? 5.621 -20.061 5.675 1.00 89.44 165 ILE A O 1
ATOM 1360 N N . SER A 1 166 ? 3.501 -19.379 5.960 1.00 87.12 166 SER A N 1
ATOM 1361 C CA . SER A 1 166 ? 3.083 -20.552 6.741 1.00 87.12 166 SER A CA 1
ATOM 1362 C C . SER A 1 166 ? 3.242 -21.869 5.970 1.00 87.12 166 SER A C 1
ATOM 1364 O O . SER A 1 166 ? 3.557 -22.898 6.566 1.00 87.12 166 SER A O 1
ATOM 1366 N N . LEU A 1 167 ? 3.122 -21.834 4.638 1.00 86.56 167 LEU A N 1
ATOM 1367 C CA . LEU A 1 167 ? 3.290 -23.001 3.764 1.00 86.56 167 LEU A CA 1
ATOM 1368 C C . LEU A 1 167 ? 4.722 -23.556 3.726 1.00 86.56 167 LEU A C 1
ATOM 1370 O O . LEU A 1 167 ? 4.921 -24.681 3.266 1.00 86.56 167 LEU A O 1
ATOM 1374 N N . LEU A 1 168 ? 5.722 -22.811 4.205 1.00 83.75 168 LEU A N 1
ATOM 1375 C CA . LEU A 1 168 ? 7.109 -23.284 4.254 1.00 83.75 168 LEU A CA 1
ATOM 1376 C C . LEU A 1 168 ? 7.325 -24.389 5.296 1.00 83.75 168 LEU A C 1
ATOM 1378 O O . LEU A 1 168 ? 8.368 -25.040 5.268 1.00 83.75 168 LEU A O 1
ATOM 1382 N N . ASN A 1 169 ? 6.359 -24.620 6.198 1.00 76.00 169 ASN A N 1
ATOM 1383 C CA . ASN A 1 169 ? 6.430 -25.603 7.287 1.00 76.00 169 ASN A CA 1
ATOM 1384 C C . ASN A 1 169 ? 7.698 -25.469 8.158 1.00 76.00 169 ASN A C 1
ATOM 1386 O O . ASN A 1 169 ? 8.179 -26.446 8.734 1.00 76.00 169 ASN A O 1
ATOM 1390 N N . GLN A 1 170 ? 8.250 -24.258 8.258 1.00 77.81 170 GLN A N 1
ATOM 1391 C CA . GLN A 1 170 ? 9.403 -23.933 9.094 1.00 77.81 170 GLN A CA 1
ATOM 1392 C C . GLN A 1 170 ? 8.968 -22.978 10.201 1.00 77.81 170 GLN A C 1
ATOM 1394 O O . GLN A 1 170 ? 8.358 -21.948 9.930 1.00 77.81 170 GLN A O 1
ATOM 1399 N N . GLN A 1 171 ? 9.305 -23.306 11.451 1.00 75.31 171 GLN A N 1
ATOM 1400 C CA . GLN A 1 171 ? 9.008 -22.430 12.589 1.00 75.31 171 GLN A CA 1
ATOM 1401 C C . GLN A 1 171 ? 9.820 -21.135 12.546 1.00 75.31 171 GLN A C 1
ATOM 1403 O O . GLN A 1 171 ? 9.325 -20.097 12.962 1.00 75.31 171 GLN A O 1
ATOM 1408 N N . THR A 1 172 ? 11.058 -21.186 12.058 1.00 82.25 172 THR A N 1
ATOM 1409 C CA . THR A 1 172 ? 11.955 -20.034 11.936 1.00 82.25 172 THR A CA 1
ATOM 1410 C C . THR A 1 172 ? 12.444 -19.907 10.508 1.00 82.25 172 THR A C 1
ATOM 1412 O O . THR A 1 172 ? 12.869 -20.884 9.895 1.00 82.25 172 THR A O 1
ATOM 1415 N N . ILE A 1 173 ? 12.405 -18.683 9.990 1.00 85.88 173 ILE A N 1
ATOM 1416 C CA . ILE A 1 173 ? 12.738 -18.384 8.599 1.00 85.88 173 ILE A CA 1
ATOM 1417 C C . ILE A 1 173 ? 13.924 -17.431 8.595 1.00 85.88 173 ILE A C 1
ATOM 1419 O O . ILE A 1 173 ? 13.892 -16.389 9.248 1.00 85.88 173 ILE A O 1
ATOM 1423 N N . SER A 1 174 ? 14.984 -17.783 7.872 1.00 87.94 174 SER A N 1
ATOM 1424 C CA . SER A 1 174 ? 16.139 -16.898 7.683 1.00 87.94 174 SER A CA 1
ATOM 1425 C C . SER A 1 174 ? 15.755 -15.658 6.872 1.00 87.94 174 SER A C 1
ATOM 1427 O O . SER A 1 174 ? 14.911 -15.762 5.982 1.00 87.94 174 SER A O 1
ATOM 1429 N N . ASN A 1 175 ? 16.432 -14.529 7.091 1.00 86.44 175 ASN A N 1
ATOM 1430 C CA . ASN A 1 175 ? 16.186 -13.303 6.322 1.00 86.44 175 ASN A CA 1
ATOM 1431 C C . ASN A 1 175 ? 16.335 -13.512 4.804 1.00 86.44 175 ASN A C 1
ATOM 1433 O O . ASN A 1 175 ? 15.484 -13.055 4.058 1.00 86.44 175 ASN A O 1
ATOM 1437 N N . GLU A 1 176 ? 17.323 -14.290 4.350 1.00 83.44 176 GLU A N 1
ATOM 1438 C CA . GLU A 1 176 ? 17.526 -14.571 2.917 1.00 83.44 176 GLU A CA 1
ATOM 1439 C C . GLU A 1 176 ? 16.308 -15.248 2.267 1.00 83.44 176 GLU A C 1
ATOM 1441 O O . GLU A 1 176 ? 15.818 -14.815 1.228 1.00 83.44 176 GLU A O 1
ATOM 1446 N N . VAL A 1 177 ? 15.786 -16.301 2.903 1.00 84.75 177 VAL A N 1
ATOM 1447 C CA . VAL A 1 177 ? 14.579 -17.005 2.438 1.00 84.75 177 VAL A CA 1
ATOM 1448 C C . VAL A 1 177 ? 13.355 -16.094 2.506 1.00 84.75 177 VAL A C 1
ATOM 1450 O O . VAL A 1 177 ? 12.520 -16.118 1.609 1.00 84.75 177 VAL A O 1
ATOM 1453 N N . PHE A 1 178 ? 13.250 -15.281 3.553 1.00 87.38 178 PHE A N 1
ATOM 1454 C CA . PHE A 1 178 ? 12.147 -14.346 3.723 1.00 87.38 178 PHE A CA 1
ATOM 1455 C C . PHE A 1 178 ? 12.110 -13.293 2.604 1.00 87.38 178 PHE A C 1
ATOM 1457 O O . PHE A 1 178 ? 11.071 -13.130 1.965 1.00 87.38 178 PHE A O 1
ATOM 1464 N N . ASP A 1 179 ? 13.242 -12.652 2.312 1.00 80.62 179 ASP A N 1
ATOM 1465 C CA . ASP A 1 179 ? 13.349 -11.605 1.287 1.00 80.62 179 ASP A CA 1
ATOM 1466 C C . ASP A 1 179 ? 13.101 -12.145 -0.134 1.00 80.62 179 ASP A C 1
ATOM 1468 O O . ASP A 1 179 ? 12.660 -11.410 -1.013 1.00 80.62 179 ASP A O 1
ATOM 1472 N N . LEU A 1 180 ? 13.334 -13.442 -0.371 1.00 82.19 180 LEU A N 1
ATOM 1473 C CA . LEU A 1 180 ? 13.008 -14.106 -1.640 1.00 82.19 180 LEU A CA 1
ATOM 1474 C C . LEU A 1 180 ? 11.509 -14.397 -1.816 1.00 82.19 180 LEU A C 1
ATOM 1476 O O . LEU A 1 180 ? 11.039 -14.550 -2.944 1.00 82.19 180 LEU A O 1
ATOM 1480 N N . ILE A 1 181 ? 10.768 -14.539 -0.716 1.00 84.12 181 ILE A N 1
ATOM 1481 C CA . ILE A 1 181 ? 9.376 -15.016 -0.713 1.00 84.12 181 ILE A CA 1
ATOM 1482 C C . ILE A 1 181 ? 8.388 -13.858 -0.605 1.00 84.12 181 ILE A C 1
ATOM 1484 O O . ILE A 1 181 ? 7.317 -13.892 -1.231 1.00 84.12 181 ILE A O 1
ATOM 1488 N N . VAL A 1 182 ? 8.737 -12.847 0.192 1.00 80.75 182 VAL A N 1
ATOM 1489 C CA . VAL A 1 182 ? 7.893 -11.673 0.381 1.00 80.75 182 VAL A CA 1
ATOM 1490 C C . VAL A 1 182 ? 7.917 -10.829 -0.880 1.00 80.75 182 VAL A C 1
ATOM 1492 O O . VAL A 1 182 ? 8.964 -10.436 -1.388 1.00 80.75 182 VAL A O 1
ATOM 1495 N N . SER A 1 183 ? 6.730 -10.582 -1.420 1.00 77.00 183 SER A N 1
ATOM 1496 C CA . SER A 1 183 ? 6.584 -9.772 -2.625 1.00 77.00 183 SER A CA 1
ATOM 1497 C C . SER A 1 183 ? 6.672 -8.289 -2.277 1.00 77.00 183 SER A C 1
ATOM 1499 O O . SER A 1 183 ? 6.015 -7.824 -1.350 1.00 77.00 183 SER A O 1
ATOM 1501 N N . ASP A 1 184 ? 7.468 -7.536 -3.034 1.00 68.56 184 ASP A N 1
ATOM 1502 C CA . ASP A 1 184 ? 7.534 -6.082 -2.899 1.00 68.56 184 ASP A CA 1
ATOM 1503 C C . ASP A 1 184 ? 6.379 -5.425 -3.675 1.00 68.56 184 ASP A C 1
ATOM 1505 O O . ASP A 1 184 ? 6.498 -5.118 -4.867 1.00 68.56 184 ASP A O 1
ATOM 1509 N N . TYR A 1 185 ? 5.245 -5.216 -2.998 1.00 69.06 185 TYR A N 1
ATOM 1510 C CA . TYR A 1 185 ? 4.068 -4.584 -3.603 1.00 69.06 185 TYR A CA 1
ATOM 1511 C C . TYR A 1 185 ? 4.239 -3.079 -3.821 1.00 69.06 185 TYR A C 1
ATOM 1513 O O . TYR A 1 185 ? 3.456 -2.484 -4.564 1.00 69.06 185 TYR A O 1
ATOM 1521 N N . SER A 1 186 ? 5.268 -2.443 -3.247 1.00 64.00 186 SER A N 1
ATOM 1522 C CA . SER A 1 186 ? 5.544 -1.028 -3.517 1.00 64.00 186 SER A CA 1
ATOM 1523 C C . SER A 1 186 ? 5.900 -0.822 -4.994 1.00 64.00 186 SER A C 1
ATOM 1525 O O . SER A 1 186 ? 5.360 0.075 -5.648 1.00 64.00 186 SER A O 1
ATOM 1527 N N . ASN A 1 187 ? 6.687 -1.739 -5.567 1.00 68.38 187 ASN A N 1
ATOM 1528 C CA . ASN A 1 187 ? 6.972 -1.773 -7.001 1.00 68.38 187 ASN A CA 1
ATOM 1529 C C . ASN A 1 187 ? 5.714 -2.045 -7.835 1.00 68.38 187 ASN A C 1
ATOM 1531 O O . ASN A 1 187 ? 5.581 -1.497 -8.929 1.00 68.38 187 ASN A O 1
ATOM 1535 N N . GLU A 1 188 ? 4.781 -2.857 -7.332 1.00 75.94 188 GLU A N 1
ATOM 1536 C CA . GLU A 1 188 ? 3.509 -3.127 -8.011 1.00 75.94 188 GLU A CA 1
ATOM 1537 C C . GLU A 1 188 ? 2.597 -1.889 -8.029 1.00 75.94 188 GLU A C 1
ATOM 1539 O O . GLU A 1 188 ? 2.006 -1.565 -9.058 1.00 75.94 188 GLU A O 1
ATOM 1544 N N . LEU A 1 189 ? 2.505 -1.147 -6.923 1.00 81.88 189 LEU A N 1
ATOM 1545 C CA . LEU A 1 189 ? 1.738 0.101 -6.863 1.00 81.88 189 LEU A CA 1
ATOM 1546 C C . LEU A 1 189 ? 2.359 1.185 -7.751 1.00 81.88 189 LEU A C 1
ATOM 1548 O O . LEU A 1 189 ? 1.637 1.880 -8.464 1.00 81.88 189 LEU A O 1
ATOM 1552 N N . VAL A 1 190 ? 3.691 1.287 -7.779 1.00 86.56 190 VAL A N 1
ATOM 1553 C CA . VAL A 1 190 ? 4.415 2.175 -8.704 1.00 86.56 190 VAL A CA 1
ATOM 1554 C C . VAL A 1 190 ? 4.188 1.772 -10.160 1.00 86.56 190 VAL A C 1
ATOM 1556 O O . VAL A 1 190 ? 3.969 2.639 -11.009 1.00 86.56 190 VAL A O 1
ATOM 1559 N N . PHE A 1 191 ? 4.169 0.471 -10.458 1.00 84.69 191 PHE A N 1
ATOM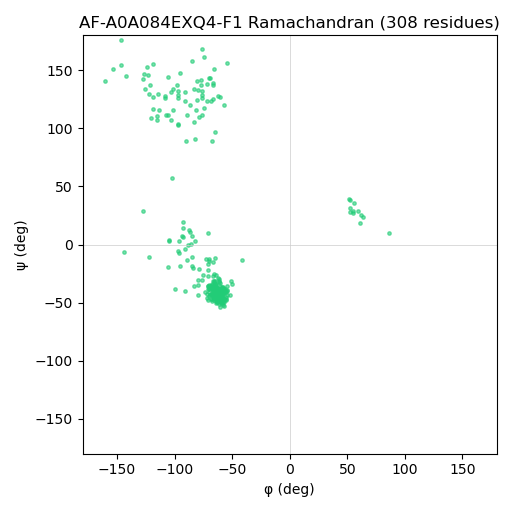 1560 C CA . PHE A 1 191 ? 3.791 -0.023 -11.778 1.00 84.69 191 PHE A CA 1
ATOM 1561 C C . PHE A 1 191 ? 2.371 0.421 -12.145 1.00 84.69 191 PHE A C 1
ATOM 1563 O O . PHE A 1 191 ? 2.188 1.002 -13.212 1.00 84.69 191 PHE A O 1
ATOM 1570 N N . LYS A 1 192 ? 1.393 0.258 -11.243 1.00 87.75 192 LYS A N 1
ATOM 1571 C CA . LYS A 1 192 ? 0.005 0.703 -11.460 1.00 87.75 192 LYS A CA 1
ATOM 1572 C C . LYS A 1 192 ? -0.105 2.214 -11.673 1.00 87.75 192 LYS A C 1
ATOM 1574 O O . LYS A 1 192 ? -0.886 2.646 -12.517 1.00 87.75 192 LYS A O 1
ATOM 1579 N N . ILE A 1 193 ? 0.681 3.032 -10.961 1.00 92.38 193 ILE A N 1
ATOM 1580 C CA . ILE A 1 193 ? 0.751 4.487 -11.202 1.00 92.38 193 ILE A CA 1
ATOM 1581 C C . ILE A 1 193 ? 1.143 4.749 -12.657 1.00 92.38 193 ILE A C 1
ATOM 1583 O O . ILE A 1 193 ? 0.442 5.469 -13.366 1.00 92.38 193 ILE A O 1
ATOM 1587 N N . ILE A 1 194 ? 2.246 4.153 -13.109 1.00 92.12 194 ILE A N 1
ATOM 1588 C CA . ILE A 1 194 ? 2.774 4.365 -14.459 1.00 92.12 194 ILE A CA 1
ATOM 1589 C C . ILE A 1 194 ? 1.833 3.791 -15.527 1.00 92.12 194 ILE A C 1
ATOM 1591 O O . ILE A 1 194 ? 1.614 4.427 -16.553 1.00 92.12 194 ILE A O 1
ATOM 1595 N N . GLU A 1 195 ? 1.227 2.632 -15.280 1.00 90.31 195 GLU A N 1
ATOM 1596 C CA . GLU A 1 195 ? 0.230 2.017 -16.159 1.00 90.31 195 GLU A CA 1
ATOM 1597 C C . GLU A 1 195 ? -0.986 2.936 -16.344 1.00 90.31 195 GLU A C 1
ATOM 1599 O O . GLU A 1 195 ? -1.353 3.266 -17.475 1.00 90.31 195 GLU A O 1
ATOM 1604 N N . HIS A 1 196 ? -1.565 3.445 -15.250 1.00 93.44 196 HIS A N 1
ATOM 1605 C CA . HIS A 1 196 ? -2.637 4.438 -15.324 1.00 93.44 196 HIS A CA 1
ATOM 1606 C C . HIS A 1 196 ? -2.201 5.687 -16.097 1.00 93.44 196 HIS A C 1
ATOM 1608 O O . HIS A 1 196 ? -2.982 6.232 -16.879 1.00 93.44 196 HIS A O 1
ATOM 1614 N N . LEU A 1 197 ? -0.953 6.128 -15.938 1.00 94.00 197 LEU A N 1
ATOM 1615 C CA . LEU A 1 197 ? -0.422 7.255 -16.696 1.00 94.00 197 LEU A CA 1
ATOM 1616 C C . LEU A 1 197 ? -0.277 6.961 -18.199 1.00 94.00 197 LEU A C 1
ATOM 1618 O O . LEU A 1 197 ? -0.632 7.791 -19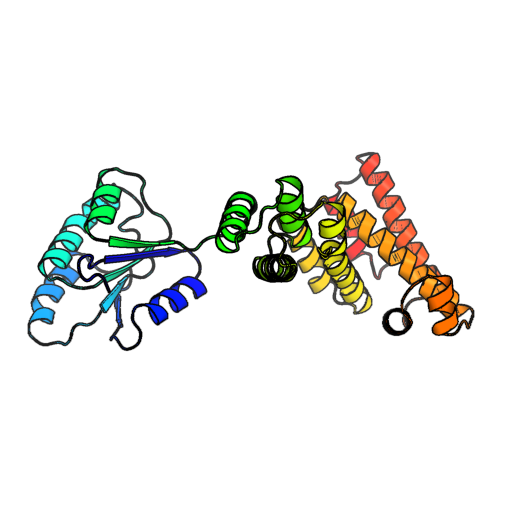.030 1.00 94.00 197 LEU A O 1
ATOM 1622 N N . TYR A 1 198 ? 0.144 5.773 -18.615 1.00 92.62 198 TYR A N 1
ATOM 1623 C CA . TYR A 1 198 ? 0.129 5.448 -20.046 1.00 92.62 198 TYR A CA 1
ATOM 1624 C C . TYR A 1 198 ? -1.291 5.350 -20.618 1.00 92.62 198 TYR A C 1
ATOM 1626 O O . TYR A 1 198 ? -1.510 5.666 -21.789 1.00 92.62 198 TYR A O 1
ATOM 1634 N N . HIS A 1 199 ? -2.273 5.004 -19.784 1.00 90.69 199 HIS A N 1
ATOM 1635 C CA . HIS A 1 199 ? -3.689 4.942 -20.149 1.00 90.69 199 HIS A CA 1
ATOM 1636 C C . HIS A 1 199 ? -4.460 6.267 -20.011 1.00 90.69 199 HIS A C 1
ATOM 1638 O O . HIS A 1 199 ? -5.686 6.258 -20.120 1.00 90.69 199 HIS A O 1
ATOM 1644 N N . GLN A 1 200 ? -3.789 7.407 -19.800 1.00 90.81 200 GLN A N 1
ATOM 1645 C CA . GLN A 1 200 ? -4.438 8.723 -19.635 1.00 90.81 200 GLN A CA 1
ATOM 1646 C C . GLN A 1 200 ? -5.353 8.829 -18.397 1.00 90.81 200 GLN A C 1
ATOM 1648 O O . GLN A 1 200 ? -6.252 9.665 -18.314 1.00 90.81 200 GLN A O 1
ATOM 1653 N N . GLN A 1 201 ? -5.103 7.996 -17.389 1.00 92.31 201 GLN A N 1
ATOM 1654 C CA . GLN A 1 201 ? -5.895 7.851 -16.169 1.00 92.31 201 GLN A CA 1
ATOM 1655 C C . GLN A 1 201 ? -5.237 8.574 -14.979 1.00 92.31 201 GLN A C 1
ATOM 1657 O O . GLN A 1 201 ? -4.959 7.989 -13.933 1.00 92.31 201 GLN A O 1
ATOM 1662 N N . ILE A 1 202 ? -5.000 9.886 -15.119 1.00 93.31 202 ILE A N 1
ATOM 1663 C CA . ILE A 1 202 ? -4.304 10.713 -14.105 1.00 93.31 202 ILE A CA 1
ATOM 1664 C C . ILE A 1 202 ? -4.956 10.609 -12.727 1.00 93.31 202 ILE A C 1
ATOM 1666 O O . ILE A 1 202 ? -4.271 10.482 -11.718 1.00 93.31 202 ILE A O 1
ATOM 1670 N N . LYS A 1 203 ? -6.292 10.655 -12.671 1.00 91.06 203 LYS A N 1
ATOM 1671 C CA . LYS A 1 203 ? -7.027 10.609 -11.400 1.00 91.06 203 LYS A CA 1
ATOM 1672 C C . LYS A 1 203 ? -6.779 9.298 -10.655 1.00 91.06 203 LYS A C 1
ATOM 1674 O O . LYS A 1 203 ? -6.699 9.306 -9.433 1.00 91.06 203 LYS A O 1
ATOM 1679 N N . GLN A 1 204 ? -6.679 8.183 -11.375 1.00 88.56 204 GLN A N 1
ATOM 1680 C CA . GLN A 1 204 ? -6.381 6.875 -10.800 1.00 88.56 204 GLN A CA 1
ATOM 1681 C C . GLN A 1 204 ? -4.933 6.818 -10.302 1.00 88.56 204 GLN A C 1
ATOM 1683 O O . GLN A 1 204 ? -4.709 6.397 -9.173 1.00 88.56 204 GLN A O 1
ATOM 1688 N N . ALA A 1 205 ? -3.978 7.325 -11.087 1.00 92.50 205 ALA A N 1
ATOM 1689 C CA . ALA A 1 205 ? -2.578 7.424 -10.675 1.00 92.50 205 ALA A CA 1
ATOM 1690 C C . ALA A 1 205 ? -2.410 8.253 -9.386 1.00 92.50 205 ALA A C 1
ATOM 1692 O O . ALA A 1 205 ? -1.755 7.809 -8.445 1.00 92.50 205 ALA A O 1
ATOM 1693 N N . LEU A 1 206 ? -3.070 9.415 -9.305 1.00 91.12 206 LEU A N 1
ATOM 1694 C CA . LEU A 1 206 ? -3.040 10.282 -8.123 1.00 91.12 206 LEU A CA 1
ATOM 1695 C C . LEU A 1 206 ? -3.624 9.608 -6.879 1.00 91.12 206 LEU A C 1
ATOM 1697 O O . LEU A 1 206 ? -3.036 9.721 -5.813 1.00 91.12 206 LEU A O 1
ATOM 1701 N N . LYS A 1 207 ? -4.714 8.841 -7.008 1.00 87.62 207 LYS A N 1
ATOM 1702 C CA . LYS A 1 207 ? -5.275 8.081 -5.876 1.00 87.62 207 LYS A CA 1
ATOM 1703 C C . LYS A 1 207 ? -4.282 7.081 -5.289 1.00 87.62 207 LYS A C 1
ATOM 1705 O O . LYS A 1 207 ? -4.257 6.898 -4.076 1.00 87.62 207 LYS A O 1
ATOM 1710 N N . ILE A 1 208 ? -3.487 6.422 -6.134 1.00 86.12 208 ILE A N 1
ATOM 1711 C CA . ILE A 1 208 ? -2.466 5.477 -5.663 1.00 86.12 208 ILE A CA 1
ATOM 1712 C C . ILE A 1 208 ? -1.328 6.229 -4.970 1.00 86.12 208 ILE A C 1
ATOM 1714 O O . ILE A 1 208 ? -0.830 5.770 -3.947 1.00 86.12 208 ILE A O 1
ATOM 1718 N N . VAL A 1 209 ? -0.945 7.401 -5.477 1.00 88.69 209 VAL A N 1
ATOM 1719 C CA . VAL A 1 209 ? 0.049 8.252 -4.811 1.00 88.69 209 VAL A CA 1
ATOM 1720 C C . VAL A 1 209 ? -0.451 8.746 -3.460 1.00 88.69 209 VAL A C 1
ATOM 1722 O O . VAL A 1 209 ? 0.254 8.570 -2.473 1.00 88.69 209 VAL A O 1
ATOM 1725 N N . ASP A 1 210 ? -1.674 9.270 -3.382 1.00 85.19 210 ASP A N 1
ATOM 1726 C CA . ASP A 1 210 ? -2.288 9.690 -2.118 1.00 85.19 210 ASP A CA 1
ATOM 1727 C C . ASP A 1 210 ? -2.323 8.534 -1.111 1.00 85.19 210 ASP A C 1
ATOM 1729 O O . ASP A 1 210 ? -2.007 8.721 0.063 1.00 85.19 210 ASP A O 1
ATOM 1733 N N . TYR A 1 211 ? -2.637 7.320 -1.576 1.00 81.25 211 TYR A N 1
ATOM 1734 C CA . TYR A 1 211 ? -2.572 6.113 -0.757 1.00 81.25 211 TYR A CA 1
ATOM 1735 C C . TYR A 1 211 ? -1.151 5.842 -0.240 1.00 81.25 211 TYR A C 1
ATOM 1737 O O . TYR A 1 211 ? -0.957 5.746 0.972 1.00 81.25 211 TYR A O 1
ATOM 1745 N N . LEU A 1 212 ? -0.145 5.790 -1.120 1.00 81.19 212 LEU A N 1
ATOM 1746 C CA . LEU A 1 212 ? 1.254 5.550 -0.738 1.00 81.19 212 LEU A CA 1
ATOM 1747 C C . LEU A 1 212 ? 1.769 6.590 0.269 1.00 81.19 212 LEU A C 1
ATOM 1749 O O . LEU A 1 212 ? 2.463 6.233 1.225 1.00 81.19 212 LEU A O 1
ATOM 1753 N N . LEU A 1 213 ? 1.399 7.859 0.084 1.00 82.44 213 LEU A N 1
ATOM 1754 C CA . LEU A 1 213 ? 1.754 8.953 0.987 1.00 82.44 213 LEU A CA 1
ATOM 1755 C C . LEU A 1 213 ? 1.004 8.866 2.323 1.00 82.44 213 LEU A C 1
ATOM 1757 O O . LEU A 1 213 ? 1.600 9.106 3.372 1.00 82.44 213 LEU A O 1
ATOM 1761 N N . SER A 1 214 ? -0.273 8.461 2.322 1.00 75.12 214 SER A N 1
ATOM 1762 C CA . SER A 1 214 ? -1.055 8.252 3.555 1.00 75.12 214 SER A CA 1
ATOM 1763 C C . SER A 1 214 ? -0.467 7.155 4.450 1.00 75.12 214 SER A C 1
ATOM 1765 O O . SER A 1 214 ? -0.553 7.220 5.675 1.00 75.12 214 SER A O 1
ATOM 1767 N N . VAL A 1 215 ? 0.206 6.191 3.822 1.00 69.75 215 VAL A N 1
ATOM 1768 C CA . VAL A 1 215 ? 0.937 5.079 4.437 1.00 69.75 215 VAL A CA 1
ATOM 1769 C C . VAL A 1 215 ? 2.351 5.498 4.901 1.00 69.75 215 VAL A C 1
ATOM 1771 O O . VAL A 1 215 ? 3.095 4.690 5.451 1.00 69.75 215 VAL A O 1
ATOM 1774 N N . GLN A 1 216 ? 2.720 6.779 4.757 1.00 66.38 216 GLN A N 1
ATOM 1775 C CA . GLN A 1 216 ? 4.050 7.338 5.058 1.00 66.38 216 GLN A CA 1
ATOM 1776 C C . GLN A 1 216 ? 5.190 6.697 4.257 1.00 66.38 216 GLN A C 1
ATOM 1778 O O . GLN A 1 216 ? 6.341 6.669 4.703 1.00 66.38 216 GLN A O 1
ATOM 1783 N N . THR A 1 217 ? 4.899 6.206 3.051 1.00 69.19 217 THR A N 1
ATOM 1784 C CA . THR A 1 217 ? 5.964 5.819 2.124 1.00 69.19 217 THR A CA 1
ATOM 1785 C C . THR A 1 217 ? 6.781 7.062 1.788 1.00 69.19 217 THR A C 1
ATOM 1787 O O . THR A 1 217 ? 6.228 8.087 1.396 1.00 69.19 217 THR A O 1
ATOM 1790 N N . ASN A 1 218 ? 8.101 6.981 1.940 1.00 78.00 218 ASN A N 1
ATOM 1791 C CA . ASN A 1 218 ? 8.991 8.103 1.658 1.00 78.00 218 ASN A CA 1
ATOM 1792 C C . ASN A 1 218 ? 8.873 8.527 0.182 1.00 78.00 218 ASN A C 1
ATOM 1794 O O . ASN A 1 218 ? 9.064 7.713 -0.723 1.00 78.00 218 ASN A O 1
ATOM 1798 N N . GLU A 1 219 ? 8.620 9.811 -0.066 1.00 82.88 219 GLU A N 1
ATOM 1799 C CA . GLU A 1 219 ? 8.376 10.377 -1.396 1.00 82.88 219 GLU A CA 1
ATOM 1800 C C . GLU A 1 219 ? 9.539 10.121 -2.357 1.00 82.88 219 GLU A C 1
ATOM 1802 O O . GLU A 1 219 ? 9.339 9.803 -3.527 1.00 82.88 219 GLU A O 1
ATOM 1807 N N . ILE A 1 220 ? 10.772 10.215 -1.851 1.00 81.88 220 ILE A N 1
ATOM 1808 C CA . ILE A 1 220 ? 11.991 9.974 -2.632 1.00 81.88 220 ILE A CA 1
ATOM 1809 C C . ILE A 1 220 ? 12.045 8.509 -3.070 1.00 81.88 220 ILE A C 1
ATOM 1811 O O . ILE A 1 220 ? 12.499 8.211 -4.170 1.00 81.88 220 ILE A O 1
ATOM 1815 N N . THR A 1 221 ? 11.547 7.590 -2.240 1.00 81.38 221 THR A N 1
ATOM 1816 C CA . THR A 1 221 ? 11.485 6.165 -2.596 1.00 81.38 221 THR A CA 1
ATOM 1817 C C . THR A 1 221 ? 10.506 5.943 -3.745 1.00 81.38 221 THR A C 1
ATOM 1819 O O . THR A 1 221 ? 10.847 5.252 -4.702 1.00 81.38 221 THR A O 1
ATOM 1822 N N . ILE A 1 222 ? 9.344 6.606 -3.715 1.00 85.69 222 ILE A N 1
ATOM 1823 C CA . ILE A 1 222 ? 8.360 6.568 -4.807 1.00 85.69 222 ILE A CA 1
ATOM 1824 C C . ILE A 1 222 ? 8.965 7.150 -6.094 1.00 85.69 222 ILE A C 1
ATOM 1826 O O . ILE A 1 222 ? 8.905 6.514 -7.144 1.00 85.69 222 ILE A O 1
ATOM 1830 N N . ILE A 1 223 ? 9.593 8.329 -6.017 1.00 87.38 223 ILE A N 1
ATOM 1831 C CA . ILE A 1 223 ? 10.241 8.993 -7.162 1.00 87.38 223 ILE A CA 1
ATOM 1832 C C . ILE A 1 223 ? 11.327 8.098 -7.772 1.00 87.38 223 ILE A C 1
ATOM 1834 O O . ILE A 1 223 ? 11.358 7.915 -8.990 1.00 87.38 223 ILE A O 1
ATOM 1838 N N . ASN A 1 224 ? 12.188 7.504 -6.942 1.00 84.81 224 ASN A N 1
ATOM 1839 C CA . ASN A 1 224 ? 13.242 6.600 -7.400 1.00 84.81 224 ASN A CA 1
ATOM 1840 C C . ASN A 1 224 ? 12.663 5.354 -8.074 1.00 84.81 224 ASN A C 1
ATOM 1842 O O . ASN A 1 224 ? 13.121 4.983 -9.153 1.00 84.81 224 ASN A O 1
ATOM 1846 N N . ALA A 1 225 ? 11.632 4.741 -7.489 1.00 86.62 225 ALA A N 1
ATOM 1847 C CA . ALA A 1 225 ? 10.970 3.579 -8.072 1.00 86.62 225 ALA A CA 1
ATOM 1848 C C . ALA A 1 225 ? 10.326 3.911 -9.431 1.00 86.62 225 ALA A C 1
ATOM 1850 O O . ALA A 1 225 ? 10.484 3.153 -10.393 1.00 86.62 225 ALA A O 1
ATOM 1851 N N . ILE A 1 226 ? 9.669 5.075 -9.545 1.00 91.62 226 ILE A N 1
ATOM 1852 C CA . ILE A 1 226 ? 9.122 5.569 -10.816 1.00 91.62 226 ILE A CA 1
ATOM 1853 C C . ILE A 1 226 ? 10.247 5.739 -11.842 1.00 91.62 226 ILE A C 1
ATOM 1855 O O . ILE A 1 226 ? 10.128 5.252 -12.967 1.00 91.62 226 ILE A O 1
ATOM 1859 N N . ALA A 1 227 ? 11.353 6.386 -11.463 1.00 90.75 227 ALA A N 1
ATOM 1860 C CA . ALA A 1 227 ? 12.494 6.603 -12.348 1.00 90.75 227 ALA A CA 1
ATOM 1861 C C . ALA A 1 227 ? 13.094 5.277 -12.836 1.00 90.75 227 ALA A C 1
ATOM 1863 O O . ALA A 1 227 ? 13.299 5.097 -14.037 1.00 90.75 227 ALA A O 1
ATOM 1864 N N . THR A 1 228 ? 13.309 4.314 -11.936 1.00 89.38 228 THR A N 1
ATOM 1865 C CA . THR A 1 228 ? 13.802 2.976 -12.284 1.00 89.38 228 THR A CA 1
ATOM 1866 C C . THR A 1 228 ? 12.874 2.268 -13.270 1.00 89.38 228 THR A C 1
ATOM 1868 O O . THR A 1 228 ? 13.348 1.682 -14.245 1.00 89.38 228 THR A O 1
ATOM 1871 N N . MET A 1 229 ? 11.559 2.330 -13.058 1.00 90.31 229 MET A N 1
ATOM 1872 C CA . MET A 1 229 ? 10.587 1.701 -13.953 1.00 90.31 229 MET A CA 1
ATOM 1873 C C . MET A 1 229 ? 10.547 2.384 -15.327 1.00 90.31 229 MET A C 1
ATOM 1875 O O . MET A 1 229 ? 10.574 1.711 -16.356 1.00 90.31 229 MET A O 1
ATOM 1879 N N . MET A 1 230 ? 10.570 3.718 -15.360 1.00 93.75 230 MET A N 1
ATOM 1880 C CA . MET A 1 230 ? 10.637 4.493 -16.602 1.00 93.75 230 MET A CA 1
ATOM 1881 C C . MET A 1 230 ? 11.904 4.167 -17.403 1.00 93.75 230 MET A C 1
ATOM 1883 O O . MET A 1 230 ? 11.825 4.003 -18.619 1.00 93.75 230 MET A O 1
ATOM 1887 N N . CYS A 1 231 ? 13.056 3.989 -16.745 1.00 93.75 231 CYS A N 1
ATOM 1888 C CA . CYS A 1 231 ? 14.285 3.535 -17.403 1.00 93.75 231 CYS A CA 1
ATOM 1889 C C . CYS A 1 231 ? 14.113 2.154 -18.057 1.00 93.75 231 CYS A C 1
ATOM 1891 O O . CYS A 1 231 ? 14.539 1.961 -19.195 1.00 93.75 231 CYS A O 1
ATOM 1893 N N . LYS A 1 232 ? 13.448 1.199 -17.391 1.00 92.25 232 LYS A N 1
ATOM 1894 C CA . LYS A 1 232 ? 13.145 -0.118 -17.987 1.00 92.25 232 LYS A CA 1
ATOM 1895 C C . LYS A 1 232 ? 12.260 0.021 -19.228 1.00 92.25 232 LYS A C 1
ATOM 1897 O O . LYS A 1 232 ? 12.567 -0.560 -20.267 1.00 92.25 232 LYS A O 1
ATOM 1902 N N . HIS A 1 233 ? 11.213 0.842 -19.147 1.00 94.75 233 HIS A N 1
ATOM 1903 C CA . HIS A 1 233 ? 10.336 1.131 -20.283 1.00 94.75 233 HIS A CA 1
ATOM 1904 C C . HIS A 1 233 ? 11.077 1.806 -21.440 1.00 94.75 233 HIS A C 1
ATOM 1906 O O . HIS A 1 233 ? 10.830 1.467 -22.595 1.00 94.75 233 HIS A O 1
ATOM 1912 N N . TYR A 1 234 ? 12.022 2.705 -21.146 1.00 96.88 234 TYR A N 1
ATOM 1913 C CA . TYR A 1 234 ? 12.894 3.299 -22.156 1.00 96.88 234 TYR A CA 1
ATOM 1914 C C . TYR A 1 234 ? 13.682 2.224 -22.906 1.00 96.88 234 TYR A C 1
ATOM 1916 O O . TYR A 1 234 ? 13.649 2.215 -24.133 1.00 96.88 234 TYR A O 1
ATOM 1924 N N . TYR A 1 235 ? 14.339 1.293 -22.207 1.00 96.25 235 TYR A N 1
ATOM 1925 C CA . TYR A 1 235 ? 15.108 0.235 -22.869 1.00 96.25 235 TYR A CA 1
ATOM 1926 C C . TYR A 1 235 ? 14.230 -0.682 -23.722 1.00 96.25 235 TYR A C 1
ATOM 1928 O O . TYR A 1 235 ? 14.572 -0.943 -24.875 1.00 96.25 235 TYR A O 1
ATOM 1936 N N . VAL A 1 236 ? 13.075 -1.115 -23.203 1.00 95.88 236 VAL A N 1
ATOM 1937 C CA . VAL A 1 236 ? 12.125 -1.929 -23.979 1.00 95.88 236 VAL A CA 1
ATOM 1938 C C . VAL A 1 236 ? 11.657 -1.178 -25.221 1.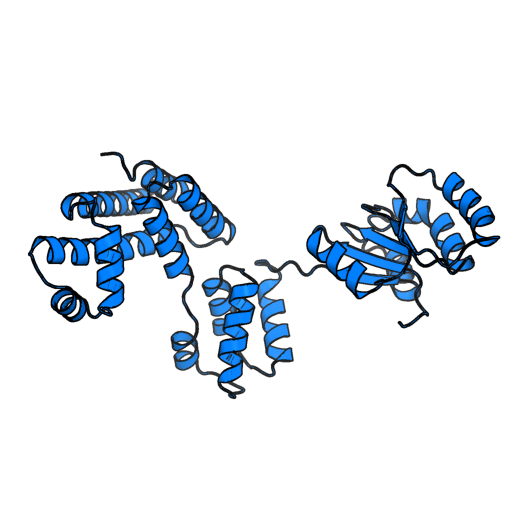00 95.88 236 VAL A C 1
ATOM 1940 O O . VAL A 1 236 ? 11.690 -1.735 -26.321 1.00 95.88 236 VAL A O 1
ATOM 1943 N N . LYS A 1 237 ? 11.276 0.098 -25.085 1.00 97.00 237 LYS A N 1
ATOM 1944 C CA . LYS A 1 237 ? 10.838 0.906 -26.225 1.00 97.00 237 LYS A CA 1
ATOM 1945 C C . LYS A 1 237 ? 11.966 1.126 -27.228 1.00 97.00 237 LYS A C 1
ATOM 1947 O O . LYS A 1 237 ? 11.738 0.963 -28.420 1.00 97.00 237 LYS A O 1
ATOM 1952 N N . LYS A 1 238 ? 13.174 1.443 -26.758 1.00 97.19 238 LYS A N 1
ATOM 1953 C CA . LYS A 1 238 ? 14.330 1.721 -27.612 1.00 97.19 238 LYS A CA 1
ATOM 1954 C C . LYS A 1 238 ? 14.726 0.507 -28.441 1.00 97.19 238 LYS A C 1
ATOM 1956 O O . LYS A 1 238 ? 14.978 0.655 -29.628 1.00 97.19 238 LYS A O 1
ATOM 1961 N N . LEU A 1 239 ? 14.755 -0.679 -27.837 1.00 96.56 239 LEU A N 1
ATOM 1962 C CA . LEU A 1 239 ? 15.049 -1.914 -28.562 1.00 96.56 239 LEU A CA 1
ATOM 1963 C C . LEU A 1 239 ? 13.923 -2.280 -29.537 1.00 96.56 239 LEU A C 1
ATOM 1965 O O . LEU A 1 239 ? 14.203 -2.698 -30.654 1.00 96.56 239 LEU A O 1
ATOM 1969 N N . THR A 1 240 ? 12.664 -2.041 -29.158 1.00 95.44 240 THR A N 1
ATOM 1970 C CA . THR A 1 240 ? 11.516 -2.234 -30.062 1.00 95.44 240 THR A CA 1
ATOM 1971 C C . THR A 1 240 ? 11.595 -1.310 -31.285 1.00 95.44 240 THR A C 1
ATOM 1973 O O . THR A 1 240 ? 11.306 -1.736 -32.393 1.00 95.44 240 THR A O 1
ATOM 1976 N N . GLU A 1 241 ? 12.016 -0.054 -31.106 1.00 96.00 241 GLU A N 1
ATOM 1977 C CA . GLU A 1 241 ? 12.250 0.907 -32.199 1.00 96.00 241 GLU A CA 1
ATOM 1978 C C . GLU A 1 241 ? 13.482 0.575 -33.058 1.00 96.00 241 GLU A C 1
ATOM 1980 O O . GLU A 1 241 ? 13.618 1.111 -34.154 1.00 96.00 241 GLU A O 1
ATOM 1985 N N . LEU A 1 242 ? 14.381 -0.284 -32.569 1.00 96.12 242 LEU A N 1
ATOM 1986 C CA . LEU A 1 242 ? 15.518 -0.829 -33.319 1.00 96.12 242 LEU A CA 1
ATOM 1987 C C . LEU A 1 242 ? 15.184 -2.173 -33.996 1.00 96.12 242 LEU A C 1
ATOM 1989 O O . LEU A 1 242 ? 16.100 -2.882 -34.405 1.00 96.12 242 LEU A O 1
ATOM 1993 N N . ASP A 1 243 ? 13.898 -2.526 -34.078 1.00 95.00 243 ASP A N 1
ATOM 1994 C CA . ASP A 1 243 ? 13.376 -3.760 -34.677 1.00 95.00 243 ASP A CA 1
ATOM 1995 C C . ASP A 1 243 ? 13.849 -5.064 -34.001 1.00 95.00 243 ASP A C 1
ATOM 1997 O O . ASP A 1 243 ? 13.850 -6.129 -34.620 1.00 95.00 243 ASP A O 1
ATOM 2001 N N . TYR A 1 244 ? 14.222 -5.012 -32.716 1.00 95.56 244 TYR A N 1
ATOM 2002 C CA . TYR A 1 244 ? 14.502 -6.225 -31.943 1.00 95.56 244 TYR A CA 1
ATOM 2003 C C . TYR A 1 244 ? 13.194 -6.967 -31.651 1.00 95.56 244 TYR A C 1
ATOM 2005 O O . TYR A 1 244 ? 12.188 -6.361 -31.265 1.00 95.56 244 TYR A O 1
ATOM 2013 N N . ASP A 1 245 ? 13.217 -8.292 -31.783 1.00 91.38 245 ASP A N 1
ATOM 2014 C CA . ASP A 1 245 ? 12.067 -9.128 -31.448 1.00 91.38 245 ASP A CA 1
ATOM 2015 C C . ASP A 1 245 ? 11.894 -9.309 -29.924 1.00 91.38 245 ASP A C 1
ATOM 2017 O O . ASP A 1 245 ? 12.747 -8.951 -29.106 1.00 91.38 245 ASP A O 1
ATOM 2021 N N . GLN A 1 246 ? 10.743 -9.853 -29.523 1.00 89.25 246 GLN A N 1
ATOM 2022 C CA . GLN A 1 246 ? 10.384 -10.032 -28.114 1.00 89.25 246 GLN A CA 1
ATOM 2023 C C . GLN A 1 246 ? 11.416 -10.866 -27.334 1.00 89.25 246 GLN A C 1
ATOM 2025 O O . GLN A 1 246 ? 11.700 -10.553 -26.176 1.00 89.25 246 GLN A O 1
ATOM 2030 N N . ASP A 1 247 ? 11.970 -11.912 -27.947 1.00 88.62 247 ASP A N 1
ATOM 2031 C CA . ASP A 1 247 ? 12.875 -12.855 -27.287 1.00 88.62 247 ASP A CA 1
ATOM 2032 C C . ASP A 1 247 ? 14.296 -12.280 -27.185 1.00 88.62 247 ASP A C 1
ATOM 2034 O O . ASP A 1 247 ? 14.974 -12.446 -26.165 1.00 88.62 247 ASP A O 1
ATOM 2038 N N . GLN A 1 248 ? 14.724 -11.515 -28.192 1.00 93.56 248 GLN A N 1
ATOM 2039 C CA . GLN A 1 248 ? 15.957 -10.731 -28.174 1.00 93.56 248 GLN A CA 1
ATOM 2040 C C . GLN A 1 248 ? 15.928 -9.670 -27.071 1.00 93.56 248 GLN A C 1
ATOM 2042 O O . GLN A 1 248 ? 16.898 -9.538 -26.319 1.00 93.56 248 GLN A O 1
ATOM 2047 N N . ILE A 1 249 ? 14.816 -8.941 -26.925 1.00 92.44 249 ILE A N 1
ATOM 2048 C CA . ILE A 1 249 ? 14.639 -7.947 -25.854 1.00 92.44 249 ILE A CA 1
ATOM 2049 C C . ILE A 1 249 ? 14.626 -8.629 -24.484 1.00 92.44 249 ILE A C 1
ATOM 2051 O O . ILE A 1 249 ? 15.319 -8.179 -23.572 1.00 92.44 249 ILE A O 1
ATOM 2055 N N . ALA A 1 250 ? 13.874 -9.724 -24.343 1.00 82.75 250 ALA A N 1
ATOM 2056 C CA . ALA A 1 250 ? 13.791 -10.503 -23.109 1.00 82.75 250 ALA A CA 1
ATOM 2057 C C . ALA A 1 250 ? 15.174 -10.966 -22.632 1.00 82.75 250 ALA A C 1
ATOM 2059 O O . ALA A 1 250 ? 15.530 -10.772 -21.472 1.00 82.75 250 ALA A O 1
ATOM 2060 N N . THR A 1 251 ? 15.971 -11.507 -23.555 1.00 91.19 251 THR A N 1
ATOM 2061 C CA . THR A 1 251 ? 17.343 -11.955 -23.290 1.00 91.19 251 THR A CA 1
ATOM 2062 C C . THR A 1 251 ? 18.258 -10.782 -22.939 1.00 91.19 251 THR A C 1
ATOM 2064 O O . THR A 1 251 ? 19.004 -10.862 -21.971 1.00 91.19 251 THR A O 1
ATOM 2067 N N . SER A 1 252 ? 18.177 -9.675 -23.683 1.00 90.19 252 SER A N 1
ATOM 2068 C CA . SER A 1 252 ? 19.050 -8.506 -23.488 1.00 90.19 252 SER A CA 1
ATOM 2069 C C . SER A 1 252 ? 18.812 -7.786 -22.160 1.00 90.19 252 SER A C 1
ATOM 2071 O O . SER A 1 252 ? 19.732 -7.184 -21.614 1.00 90.19 252 SER A O 1
ATOM 2073 N N . LEU A 1 253 ? 17.574 -7.808 -21.662 1.00 88.56 253 LEU A N 1
ATOM 2074 C CA . LEU A 1 253 ? 17.171 -7.127 -20.430 1.00 88.56 253 LEU A CA 1
ATOM 2075 C C . LEU A 1 253 ? 16.968 -8.083 -19.248 1.00 88.56 253 LEU A C 1
ATOM 2077 O O . LEU A 1 253 ? 16.541 -7.633 -18.187 1.00 88.56 253 LEU A O 1
ATOM 2081 N N . GLU A 1 254 ? 17.239 -9.379 -19.431 1.00 86.50 254 GLU A N 1
ATOM 2082 C CA . GLU A 1 254 ? 17.046 -10.434 -18.426 1.00 86.50 254 GLU A CA 1
ATOM 2083 C C . GLU A 1 254 ? 15.623 -10.449 -17.820 1.00 86.50 254 GLU A C 1
ATOM 2085 O O . GLU A 1 254 ? 15.415 -10.697 -16.631 1.00 86.50 254 GLU A O 1
ATOM 2090 N N . ILE A 1 255 ? 14.607 -10.191 -18.651 1.00 81.69 255 ILE A N 1
ATOM 2091 C CA . ILE A 1 255 ? 13.187 -10.208 -18.264 1.00 81.69 255 ILE A CA 1
ATOM 2092 C C . ILE A 1 255 ? 12.413 -11.267 -19.049 1.00 81.69 255 ILE A C 1
ATOM 2094 O O . ILE A 1 255 ? 12.784 -11.659 -20.148 1.00 81.69 255 ILE A O 1
ATOM 2098 N N . LYS A 1 256 ? 11.293 -11.745 -18.495 1.00 70.81 256 LYS A N 1
ATOM 2099 C CA . LYS A 1 256 ? 10.480 -12.794 -19.136 1.00 70.81 256 LYS A CA 1
ATOM 2100 C C . LYS A 1 256 ? 9.833 -12.281 -20.442 1.00 70.81 256 LYS A C 1
ATOM 2102 O O . LYS A 1 256 ? 9.264 -11.187 -20.414 1.00 70.81 256 LYS A O 1
ATOM 2107 N N . PRO A 1 257 ? 9.777 -13.077 -21.532 1.00 72.81 257 PRO A N 1
ATOM 2108 C CA . PRO A 1 257 ? 9.221 -12.639 -22.823 1.00 72.81 257 PRO A CA 1
ATOM 2109 C C . PRO A 1 257 ? 7.791 -12.085 -22.748 1.00 72.81 257 PRO A C 1
ATOM 2111 O O . PRO A 1 257 ? 7.466 -11.063 -23.346 1.00 72.81 257 PRO A O 1
ATOM 2114 N N . PHE A 1 258 ? 6.936 -12.694 -21.923 1.00 74.00 258 PHE A N 1
ATOM 2115 C CA . PHE A 1 258 ? 5.574 -12.202 -21.705 1.00 74.00 258 PHE A CA 1
ATOM 2116 C C . PHE A 1 258 ? 5.529 -10.768 -21.140 1.00 74.00 258 PHE A C 1
ATOM 2118 O O . PHE A 1 258 ? 4.687 -9.974 -21.557 1.00 74.00 258 PHE A O 1
ATOM 2125 N N . VAL A 1 259 ? 6.457 -10.407 -20.245 1.00 72.38 259 VAL A N 1
ATOM 2126 C CA . VAL A 1 259 ? 6.547 -9.056 -19.662 1.00 72.38 259 VAL A CA 1
ATOM 2127 C C . VAL A 1 259 ? 6.925 -8.033 -20.732 1.00 72.38 259 VAL A C 1
ATOM 2129 O O . VAL A 1 259 ? 6.327 -6.958 -20.777 1.00 72.38 259 VAL A O 1
ATOM 2132 N N . VAL A 1 260 ? 7.839 -8.393 -21.641 1.00 85.88 260 VAL A N 1
ATOM 2133 C CA . VAL A 1 260 ? 8.182 -7.568 -22.812 1.00 85.88 260 VAL A CA 1
ATOM 2134 C C . VAL A 1 260 ? 6.933 -7.288 -23.642 1.00 85.88 260 VAL A C 1
ATOM 2136 O O . VAL A 1 260 ? 6.655 -6.133 -23.947 1.00 85.88 260 VAL A O 1
ATOM 2139 N N . SER A 1 261 ? 6.130 -8.317 -23.932 1.00 83.06 261 SER A N 1
ATOM 2140 C CA . SER A 1 261 ? 4.921 -8.174 -24.754 1.00 83.06 261 SER A CA 1
ATOM 2141 C C . SER A 1 261 ? 3.890 -7.203 -24.156 1.00 83.06 261 SER A C 1
ATOM 2143 O O . SER A 1 261 ? 3.268 -6.423 -24.880 1.00 83.06 261 SER A O 1
ATOM 2145 N N . ILE A 1 262 ? 3.716 -7.220 -22.829 1.00 82.06 262 ILE A N 1
ATOM 2146 C CA . ILE A 1 262 ? 2.812 -6.304 -22.122 1.00 82.06 262 ILE A CA 1
ATOM 2147 C C . ILE A 1 262 ? 3.351 -4.878 -22.207 1.00 82.06 262 ILE A C 1
ATOM 2149 O O . ILE A 1 262 ? 2.617 -3.963 -22.578 1.00 82.06 262 ILE A O 1
ATOM 2153 N N . GLN A 1 263 ? 4.637 -4.691 -21.906 1.00 89.44 263 GLN A N 1
ATOM 2154 C CA . GLN A 1 263 ? 5.257 -3.369 -21.930 1.00 89.44 263 GLN A CA 1
ATOM 2155 C C . GLN A 1 263 ? 5.260 -2.776 -23.340 1.00 89.44 263 GLN A C 1
ATOM 2157 O O . GLN A 1 263 ? 4.918 -1.612 -23.508 1.00 89.44 263 GLN A O 1
ATOM 2162 N N . GLN A 1 264 ? 5.544 -3.574 -24.371 1.00 91.62 264 GLN A N 1
ATOM 2163 C CA . GLN A 1 264 ? 5.456 -3.135 -25.763 1.00 91.62 264 GLN A CA 1
ATOM 2164 C C . GLN A 1 264 ? 4.059 -2.616 -26.108 1.00 91.62 264 GLN A C 1
ATOM 2166 O O . GLN A 1 264 ? 3.950 -1.527 -26.664 1.00 91.62 264 GLN A O 1
ATOM 2171 N N . LYS A 1 265 ? 2.998 -3.344 -25.724 1.00 89.56 265 LYS A N 1
ATOM 2172 C CA . LYS A 1 265 ? 1.599 -2.921 -25.926 1.00 89.56 265 LYS A CA 1
ATOM 2173 C C . LYS A 1 265 ? 1.264 -1.627 -25.185 1.00 89.56 265 LYS A C 1
ATOM 2175 O O . LYS A 1 265 ? 0.596 -0.758 -25.737 1.00 89.56 265 LYS A O 1
ATOM 2180 N N . MET A 1 266 ? 1.737 -1.493 -23.952 1.00 89.38 266 MET A N 1
ATOM 2181 C CA . MET A 1 266 ? 1.517 -0.309 -23.121 1.00 89.38 266 MET A CA 1
ATOM 2182 C C . MET A 1 266 ? 2.228 0.934 -23.686 1.00 89.38 266 MET A C 1
ATOM 2184 O O . MET A 1 266 ? 1.694 2.040 -23.638 1.00 89.38 266 MET A O 1
ATOM 2188 N N . LEU A 1 267 ? 3.411 0.750 -24.276 1.00 93.62 267 LEU A N 1
ATOM 2189 C CA . LEU A 1 267 ? 4.277 1.820 -24.779 1.00 93.62 267 LEU A CA 1
ATOM 2190 C C . LEU A 1 267 ? 4.064 2.142 -26.269 1.00 93.62 267 LEU A C 1
ATOM 2192 O O . LEU A 1 267 ? 4.823 2.930 -26.838 1.00 93.62 267 LEU A O 1
ATOM 2196 N N . VAL A 1 268 ? 3.052 1.558 -26.925 1.00 91.62 268 VAL A N 1
ATOM 2197 C CA . VAL A 1 268 ? 2.797 1.748 -28.369 1.00 91.62 268 VAL A CA 1
ATOM 2198 C C . VAL A 1 268 ? 2.744 3.231 -28.743 1.00 91.62 268 VAL A C 1
ATOM 2200 O O . VAL A 1 268 ? 3.382 3.636 -29.712 1.00 91.62 268 VAL A O 1
ATOM 2203 N N . ASN A 1 269 ? 2.063 4.044 -27.933 1.00 91.94 269 ASN A N 1
ATOM 2204 C CA . ASN A 1 269 ? 1.785 5.453 -28.232 1.00 91.94 269 ASN A CA 1
ATOM 2205 C C . ASN A 1 269 ? 2.898 6.432 -27.817 1.00 91.94 269 ASN A C 1
ATOM 2207 O O . ASN A 1 269 ? 2.743 7.637 -28.001 1.00 91.94 269 ASN A O 1
ATOM 2211 N N . PHE A 1 270 ? 3.999 5.946 -27.243 1.00 93.12 270 PHE A N 1
ATOM 2212 C CA . PHE A 1 270 ? 5.074 6.781 -26.701 1.00 93.12 270 PHE A CA 1
ATOM 2213 C C . PHE A 1 270 ? 6.390 6.448 -27.395 1.00 93.12 270 PHE A C 1
ATOM 2215 O O . PHE A 1 270 ? 6.678 5.272 -27.592 1.00 93.12 270 PHE A O 1
ATOM 2222 N N . SER A 1 271 ? 7.191 7.450 -27.761 1.00 95.38 271 SER A N 1
ATOM 2223 C CA . SER A 1 271 ? 8.538 7.234 -28.310 1.00 95.38 271 SER A CA 1
ATOM 2224 C C . SER A 1 271 ? 9.579 7.065 -27.203 1.00 95.38 271 SER A C 1
ATOM 2226 O O . SER A 1 271 ? 9.384 7.541 -26.081 1.00 95.38 271 SER A O 1
ATOM 2228 N N . SER A 1 272 ? 10.713 6.427 -27.508 1.00 96.25 272 SER A N 1
ATOM 2229 C CA . SER A 1 272 ? 11.827 6.339 -26.553 1.00 96.25 272 SER A CA 1
ATOM 2230 C C . SER A 1 272 ? 12.343 7.727 -26.140 1.00 96.25 272 SER A C 1
ATOM 2232 O O . SER A 1 272 ? 12.621 7.941 -24.960 1.00 96.25 272 SER A O 1
ATOM 2234 N N . ASP A 1 273 ? 12.372 8.694 -27.064 1.00 95.75 273 ASP A N 1
ATOM 2235 C CA . ASP A 1 273 ? 12.748 10.087 -26.781 1.00 95.75 273 ASP A CA 1
ATOM 2236 C C . ASP A 1 273 ? 11.762 10.777 -25.821 1.00 95.75 273 ASP A C 1
ATOM 2238 O O . ASP A 1 273 ? 12.152 11.481 -24.891 1.00 95.75 273 ASP A O 1
ATOM 2242 N N . TRP A 1 274 ? 10.463 10.522 -25.965 1.00 94.81 274 TRP A N 1
ATOM 2243 C CA . TRP A 1 274 ? 9.486 11.059 -25.023 1.00 94.81 274 TRP A CA 1
ATOM 2244 C C . TRP A 1 274 ? 9.700 10.487 -23.612 1.00 94.81 274 TRP A C 1
ATOM 2246 O O . TRP A 1 274 ? 9.665 11.223 -22.624 1.00 94.81 274 TRP A O 1
ATOM 2256 N N . ILE A 1 275 ? 9.982 9.182 -23.503 1.00 95.31 275 ILE A N 1
ATOM 2257 C CA . ILE A 1 275 ? 10.243 8.530 -22.210 1.00 95.31 275 ILE A CA 1
ATOM 2258 C C . ILE A 1 275 ? 11.514 9.112 -21.579 1.00 95.31 275 ILE A C 1
ATOM 2260 O O . ILE A 1 275 ? 11.516 9.397 -20.378 1.00 95.31 275 ILE A O 1
ATOM 2264 N N . ILE A 1 276 ? 12.576 9.339 -22.366 1.00 95.69 276 ILE A N 1
ATOM 2265 C CA . ILE A 1 276 ? 13.824 9.896 -21.832 1.00 95.69 276 ILE A CA 1
ATOM 2266 C C . ILE A 1 276 ? 13.636 11.322 -21.314 1.00 95.69 276 ILE A C 1
ATOM 2268 O O . ILE A 1 276 ? 14.208 11.670 -20.283 1.00 95.69 276 ILE A O 1
ATOM 2272 N N . ASP A 1 277 ? 12.792 12.131 -21.951 1.00 94.69 277 ASP A N 1
ATOM 2273 C CA . ASP A 1 277 ? 12.496 13.481 -21.471 1.00 94.69 277 ASP A CA 1
ATOM 2274 C C . ASP A 1 277 ? 11.714 13.468 -20.150 1.00 94.69 277 ASP A C 1
ATOM 2276 O O . ASP A 1 277 ? 12.007 14.253 -19.243 1.00 94.69 277 ASP A O 1
ATOM 2280 N N . LYS A 1 278 ? 10.801 12.508 -19.960 1.00 94.31 278 LYS A N 1
ATOM 2281 C CA . LYS A 1 278 ? 10.121 12.313 -18.667 1.00 94.31 278 LYS A CA 1
ATOM 2282 C C . LYS A 1 278 ? 11.063 11.828 -17.567 1.00 94.31 278 LYS A C 1
ATOM 2284 O O . LYS A 1 278 ? 10.904 12.246 -16.418 1.00 94.31 278 LYS A O 1
ATOM 2289 N N . ILE A 1 279 ? 12.063 11.014 -17.909 1.00 94.06 279 ILE A N 1
ATOM 2290 C CA . ILE A 1 279 ? 13.136 10.613 -16.987 1.00 94.06 279 ILE A CA 1
ATOM 2291 C C . ILE A 1 279 ? 14.002 11.822 -16.607 1.00 94.06 279 ILE A C 1
ATOM 2293 O O . ILE A 1 279 ? 14.258 12.042 -15.425 1.00 94.06 279 ILE A O 1
ATOM 2297 N N . LYS A 1 280 ? 14.412 12.658 -17.572 1.00 92.69 280 LYS A N 1
ATOM 2298 C CA . LYS A 1 280 ? 15.165 13.897 -17.292 1.00 92.69 280 LYS A CA 1
ATOM 2299 C C . LYS A 1 280 ? 14.393 14.832 -16.361 1.00 92.69 280 LYS A C 1
ATOM 2301 O O . LYS A 1 280 ? 14.990 15.447 -15.483 1.00 92.69 280 LYS A O 1
ATOM 2306 N N . MET A 1 281 ? 13.071 14.907 -16.516 1.00 91.69 281 MET A N 1
ATOM 2307 C CA . MET A 1 281 ? 12.217 15.683 -15.620 1.00 91.69 281 MET A CA 1
ATOM 2308 C C . MET A 1 281 ? 12.258 15.150 -14.177 1.00 91.69 281 MET A C 1
ATOM 2310 O O . MET A 1 281 ? 12.377 15.952 -13.253 1.00 91.69 281 MET A O 1
ATOM 2314 N N . LEU A 1 282 ? 12.248 13.824 -13.968 1.00 90.62 282 LEU A N 1
ATOM 2315 C CA . LEU A 1 282 ? 12.449 13.223 -12.635 1.00 90.62 282 LEU A CA 1
ATOM 2316 C C . LEU A 1 282 ? 13.820 13.574 -12.054 1.00 90.62 282 LEU A C 1
ATOM 2318 O O . LEU A 1 282 ? 13.905 13.944 -10.887 1.00 90.62 282 LEU A O 1
ATOM 2322 N N . PHE A 1 283 ? 14.882 13.512 -12.862 1.00 87.31 283 PHE A N 1
ATOM 2323 C CA . PHE A 1 283 ? 16.227 13.898 -12.422 1.00 87.31 283 PHE A CA 1
ATOM 2324 C C . PHE A 1 283 ? 16.316 15.372 -12.020 1.00 87.31 283 PHE A C 1
ATOM 2326 O O . PHE A 1 283 ? 16.956 15.700 -11.022 1.00 87.31 283 PHE A O 1
ATOM 2333 N N . ASN A 1 284 ? 15.657 16.262 -12.765 1.00 88.31 284 ASN A N 1
ATOM 2334 C CA . ASN A 1 284 ? 15.588 17.671 -12.396 1.00 88.31 284 ASN A CA 1
ATOM 2335 C C . ASN A 1 284 ? 14.867 17.850 -11.052 1.00 88.31 284 ASN A C 1
ATOM 2337 O O . ASN A 1 284 ? 15.351 18.566 -10.181 1.00 88.31 284 ASN A O 1
ATOM 2341 N N . PHE A 1 285 ? 13.750 17.150 -10.841 1.00 87.00 285 PHE A N 1
ATOM 2342 C CA . PHE A 1 285 ? 13.056 17.178 -9.556 1.00 87.00 285 PHE A CA 1
ATOM 2343 C C . PHE A 1 285 ? 13.909 16.629 -8.407 1.00 87.00 285 PHE A C 1
ATOM 2345 O O . PHE A 1 285 ? 13.946 17.260 -7.356 1.00 87.00 285 PHE A O 1
ATOM 2352 N N . ASP A 1 286 ? 14.647 15.532 -8.595 1.00 84.00 286 ASP A N 1
ATOM 2353 C CA . ASP A 1 286 ? 15.578 15.010 -7.581 1.00 84.00 286 ASP A CA 1
ATOM 2354 C C . ASP A 1 286 ? 16.647 16.050 -7.193 1.00 84.00 286 ASP A C 1
ATOM 2356 O O . ASP A 1 286 ? 16.913 16.266 -6.007 1.00 84.00 286 ASP A O 1
ATOM 2360 N N . TYR A 1 287 ? 17.202 16.771 -8.173 1.00 86.38 287 TYR A N 1
ATOM 2361 C CA . TYR A 1 287 ? 18.131 17.875 -7.919 1.00 86.38 287 TYR A CA 1
ATOM 2362 C C . TYR A 1 287 ? 17.481 19.020 -7.125 1.00 86.38 287 TYR A C 1
ATOM 2364 O O . TYR A 1 287 ? 18.042 19.485 -6.126 1.00 86.38 287 TYR A O 1
ATOM 2372 N N . LEU A 1 288 ? 16.286 19.462 -7.529 1.00 87.12 288 LEU A N 1
ATOM 2373 C CA . LEU A 1 288 ? 15.544 20.530 -6.847 1.00 87.12 288 LEU A CA 1
ATOM 2374 C C . LEU A 1 288 ? 15.165 20.139 -5.410 1.00 87.12 288 LEU A C 1
ATOM 2376 O O . LEU A 1 288 ? 15.243 20.967 -4.504 1.00 87.12 288 LEU A O 1
ATOM 2380 N N . ILE A 1 289 ? 14.807 18.873 -5.181 1.00 86.69 289 ILE A N 1
ATOM 2381 C CA . ILE A 1 289 ? 14.525 18.327 -3.848 1.00 86.69 289 ILE A CA 1
ATOM 2382 C C . ILE A 1 289 ? 15.788 18.369 -2.982 1.00 86.69 289 ILE A C 1
ATOM 2384 O O . ILE A 1 289 ? 15.754 18.875 -1.863 1.00 86.69 289 ILE A O 1
ATOM 2388 N N . LYS A 1 290 ? 16.922 17.867 -3.491 1.00 85.25 290 LYS A N 1
ATOM 2389 C CA . LYS A 1 290 ? 18.198 17.825 -2.750 1.00 85.25 290 LYS A CA 1
ATOM 2390 C C . LYS A 1 290 ? 18.741 19.212 -2.413 1.00 85.25 290 LYS A C 1
ATOM 2392 O O . LYS A 1 290 ? 19.468 19.364 -1.436 1.00 85.25 290 LYS A O 1
ATOM 2397 N N . THR A 1 291 ? 18.383 20.215 -3.208 1.00 88.19 291 THR A N 1
ATOM 2398 C CA . THR A 1 291 ? 18.749 21.620 -2.992 1.00 88.19 291 THR A CA 1
ATOM 2399 C C . THR A 1 291 ? 17.699 22.409 -2.198 1.00 88.19 291 THR A C 1
ATOM 2401 O O . THR A 1 291 ? 17.859 23.617 -2.035 1.00 88.19 291 THR A O 1
ATOM 2404 N N . ASN A 1 292 ? 16.655 21.748 -1.669 1.00 86.31 292 ASN A N 1
ATOM 2405 C CA . ASN A 1 292 ? 15.524 22.355 -0.949 1.00 86.31 292 ASN A CA 1
ATOM 2406 C C . ASN A 1 292 ? 14.798 23.465 -1.738 1.00 86.31 292 ASN A C 1
ATOM 2408 O O . ASN A 1 292 ? 14.207 24.369 -1.148 1.00 86.31 292 ASN A O 1
ATOM 2412 N N . GLN A 1 293 ? 14.830 23.413 -3.070 1.00 84.06 293 GLN A N 1
ATOM 2413 C CA . GLN A 1 293 ? 14.140 24.379 -3.933 1.00 84.06 293 GLN A CA 1
ATOM 2414 C C . GLN A 1 293 ? 12.675 24.006 -4.178 1.00 84.06 293 GLN A C 1
ATOM 2416 O O . GLN A 1 293 ? 11.881 24.853 -4.582 1.00 84.06 293 GLN A O 1
ATOM 2421 N N . ILE A 1 294 ? 12.309 22.747 -3.932 1.00 87.00 294 ILE A N 1
ATOM 2422 C CA . ILE A 1 294 ? 10.942 22.254 -4.052 1.00 87.00 294 ILE A CA 1
ATOM 2423 C C . ILE A 1 294 ? 10.639 21.252 -2.941 1.00 87.00 294 ILE A C 1
ATOM 2425 O O . ILE A 1 294 ? 11.502 20.475 -2.529 1.00 87.00 294 ILE A O 1
ATOM 2429 N N . ASP A 1 295 ? 9.397 21.264 -2.466 1.00 88.75 295 ASP A N 1
ATOM 2430 C CA . ASP A 1 295 ? 8.902 20.227 -1.571 1.00 88.75 295 ASP A CA 1
ATOM 2431 C C . ASP A 1 295 ? 8.742 18.889 -2.317 1.00 88.75 295 ASP A C 1
ATOM 2433 O O . ASP A 1 295 ? 8.356 18.843 -3.489 1.00 88.75 295 ASP A O 1
ATOM 2437 N N . LYS A 1 296 ? 9.036 17.787 -1.624 1.00 84.75 296 LYS A N 1
ATOM 2438 C CA . LYS A 1 296 ? 9.095 16.438 -2.207 1.00 84.75 296 LYS A CA 1
ATOM 2439 C C . LYS A 1 296 ? 7.744 15.978 -2.741 1.00 84.75 296 LYS A C 1
ATOM 2441 O O . LYS A 1 296 ? 7.680 15.414 -3.833 1.00 84.75 296 LYS A O 1
ATOM 2446 N N . ASN A 1 297 ? 6.672 16.258 -1.998 1.00 85.44 297 ASN A N 1
ATOM 2447 C CA . ASN A 1 297 ? 5.317 15.916 -2.415 1.00 85.44 297 ASN A CA 1
ATOM 2448 C C . ASN A 1 297 ? 4.941 16.727 -3.652 1.00 85.44 297 ASN A C 1
ATOM 2450 O O . ASN A 1 297 ? 4.510 16.165 -4.658 1.00 85.44 297 ASN A O 1
ATOM 2454 N N . HIS A 1 298 ? 5.189 18.038 -3.622 1.00 85.94 298 HIS A N 1
ATOM 2455 C CA . HIS A 1 298 ? 4.905 18.914 -4.758 1.00 85.94 298 HIS A CA 1
ATOM 2456 C C . HIS A 1 298 ? 5.640 18.484 -6.031 1.00 85.94 298 HIS A C 1
ATOM 2458 O O . HIS A 1 298 ? 5.033 18.477 -7.098 1.00 85.94 298 HIS A O 1
ATOM 2464 N N . ALA A 1 299 ? 6.910 18.085 -5.933 1.00 88.31 299 ALA A N 1
ATOM 2465 C CA . ALA A 1 299 ? 7.671 17.580 -7.072 1.00 88.31 299 ALA A CA 1
ATOM 2466 C C . ALA A 1 299 ? 7.029 16.332 -7.703 1.00 88.31 299 ALA A C 1
ATOM 2468 O O . ALA A 1 299 ? 6.872 16.271 -8.924 1.00 88.31 299 ALA A O 1
ATOM 2469 N N . LEU A 1 300 ? 6.601 15.370 -6.878 1.00 89.69 300 LEU A N 1
ATOM 2470 C CA . LEU A 1 300 ? 5.915 14.163 -7.341 1.00 89.69 300 LEU A CA 1
ATOM 2471 C C . LEU A 1 300 ? 4.581 14.502 -8.025 1.00 89.69 300 LEU A C 1
ATOM 2473 O O . LEU A 1 300 ? 4.337 14.065 -9.149 1.00 89.69 300 LEU A O 1
ATOM 2477 N N . PHE A 1 301 ? 3.742 15.326 -7.390 1.00 90.44 301 PHE A N 1
ATOM 2478 C CA . PHE A 1 301 ? 2.459 15.745 -7.962 1.00 90.44 301 PHE A CA 1
ATOM 2479 C C . PHE A 1 301 ? 2.632 16.513 -9.275 1.00 90.44 301 PHE A C 1
ATOM 2481 O O . PHE A 1 301 ? 1.927 16.236 -10.246 1.00 90.44 301 PHE A O 1
ATOM 2488 N N . LEU A 1 302 ? 3.586 17.445 -9.335 1.00 90.25 302 LEU A N 1
ATOM 2489 C CA . LEU A 1 302 ? 3.875 18.202 -10.551 1.00 90.25 302 LEU A CA 1
ATOM 2490 C C . LEU A 1 302 ? 4.333 17.291 -11.681 1.00 90.25 302 LEU A C 1
ATOM 2492 O O . LEU A 1 302 ? 3.852 17.463 -12.796 1.00 90.25 302 LEU A O 1
ATOM 2496 N N . TRP A 1 303 ? 5.191 16.306 -11.400 1.00 92.31 303 TRP A N 1
ATOM 2497 C CA . TRP A 1 303 ? 5.631 15.350 -12.413 1.00 92.31 303 TRP A CA 1
ATOM 2498 C C . TRP A 1 303 ? 4.464 14.553 -13.012 1.00 92.31 303 TRP A C 1
ATOM 2500 O O . TRP A 1 303 ? 4.380 14.381 -14.227 1.00 92.31 303 TRP A O 1
ATOM 2510 N N . ILE A 1 304 ? 3.533 14.103 -12.166 1.00 92.50 304 ILE A N 1
ATOM 2511 C CA . ILE A 1 304 ? 2.340 13.354 -12.586 1.00 92.50 304 ILE A CA 1
ATOM 2512 C C . ILE A 1 304 ? 1.406 14.234 -13.421 1.00 92.50 304 ILE A C 1
ATOM 2514 O O . ILE A 1 304 ? 0.881 13.796 -14.445 1.00 92.50 304 ILE A O 1
ATOM 2518 N N . LEU A 1 305 ? 1.202 15.487 -13.008 1.00 90.94 305 LEU A N 1
ATOM 2519 C CA . LEU A 1 305 ? 0.345 16.434 -13.722 1.00 90.94 305 LEU A CA 1
ATOM 2520 C C . LEU A 1 305 ? 0.952 16.869 -15.062 1.00 90.94 305 LEU A C 1
ATOM 2522 O O . LEU A 1 305 ? 0.225 17.022 -16.041 1.00 90.94 305 LEU A O 1
ATOM 2526 N N . SER A 1 306 ? 2.275 17.018 -15.139 1.00 89.06 306 SER A N 1
ATOM 2527 C CA . SER A 1 306 ? 2.988 17.343 -16.378 1.00 89.06 306 SER A CA 1
ATOM 2528 C C . SER A 1 306 ? 3.308 16.112 -17.231 1.00 89.06 306 SER A C 1
ATOM 2530 O O . SER A 1 306 ? 3.986 16.230 -18.254 1.00 89.06 306 SER A O 1
ATOM 2532 N N . PHE A 1 307 ? 2.803 14.924 -16.879 1.00 88.69 307 PHE A N 1
ATOM 2533 C CA . PHE A 1 307 ? 3.151 13.688 -17.577 1.00 88.69 307 PHE A CA 1
ATOM 2534 C C . PHE A 1 307 ? 2.856 13.758 -19.083 1.00 88.69 307 PHE A C 1
ATOM 2536 O O . PHE A 1 307 ? 3.702 13.355 -19.869 1.00 88.69 307 PHE A O 1
ATOM 2543 N N . TYR A 1 308 ? 1.754 14.380 -19.518 1.00 84.88 308 TYR A N 1
ATOM 2544 C CA . TYR A 1 308 ? 1.401 14.515 -20.949 1.00 84.88 308 TYR A CA 1
ATOM 2545 C C . TYR A 1 308 ? 1.823 15.844 -21.579 1.00 84.88 308 TYR A C 1
ATOM 2547 O O . TYR A 1 308 ? 1.683 16.015 -22.786 1.00 84.88 308 TYR A O 1
ATOM 2555 N N . HIS A 1 309 ? 2.323 16.788 -20.783 1.00 73.25 309 HIS A N 1
ATOM 2556 C CA . HIS A 1 309 ? 2.721 18.110 -21.255 1.00 73.25 309 HIS A CA 1
ATOM 2557 C C . HIS A 1 309 ? 4.232 18.149 -21.495 1.00 73.25 309 HIS A C 1
ATOM 2559 O O . HIS A 1 309 ? 4.998 17.595 -20.709 1.00 73.25 309 HIS A O 1
ATOM 2565 N N . ILE A 1 310 ? 4.663 18.758 -22.595 1.00 49.72 310 ILE A N 1
ATOM 2566 C CA . ILE A 1 310 ? 6.056 19.163 -22.826 1.00 49.72 310 ILE A CA 1
ATOM 2567 C C . ILE A 1 310 ? 6.059 20.682 -22.801 1.00 49.72 310 ILE A C 1
ATOM 2569 O O . ILE A 1 310 ? 5.179 21.261 -23.477 1.00 49.72 310 ILE A O 1
#